Protein 4HL4 (pdb70)

GO terms:
  GO:0005096 GTPase activator activity (F, IDA)
  GO:0005783 endoplasmic reticulum (C, IDA)
  GO:0044829 host-mediated activation of viral genome replication (P, IMP)
  GO:0046726 positive regulation by virus of viral protein levels in host cell (P, IMP)
  GO:0005515 protein binding (F, IPI)
  GO:0033116 endoplasmic reticulum-Golgi intermediate compartment membrane (C, TAS)
  GO:0031965 nuclear membrane (C, IDA)
  GO:0000139 Golgi membrane (C, IDA)
  GO:0005789 endoplasmic reticulum membrane (C, IDA)
  GO:0043547 positive regulation of GTPase activity (P, IMP)
  GO:0019068 virion assembly (P, IMP)
  GO:1902953 positive regulation of ER to Golgi vesicle-mediated transport (P, IMP)
  GO:0006888 endoplasmic reticulum to Golgi vesicle-mediated transport (P, IMP)
  GO:0090110 COPII-coated vesicle cargo loading (P, IMP)
  GO:0007030 Golgi organization (P, IMP)
  GO:0031267 small GTPase binding (F, IPI)

Organism: Homo sapiens (NCBI:txid9606)

B-factor: mean 64.21, std 19.42, range [19.63, 120.67]

Solvent-accessible surface area: 13998 Å² total; per-residue (Å²): 215,80,72,61,109,66,153,20,42,62,54,0,62,130,3,31,131,40,149,115,36,55,65,57,4,0,77,130,21,0,76,45,140,28,0,0,34,44,29,76,3,5,106,99,0,0,15,81,9,9,129,25,110,99,111,68,112,28,85,89,40,52,194,107,21,70,163,81,22,207,53,58,127,68,0,68,104,9,2,64,211,5,112,96,23,4,61,140,73,22,86,122,149,98,39,85,37,34,27,85,67,0,3,53,2,0,1,16,0,20,109,89,16,108,110,15,89,30,29,120,8,0,18,5,0,0,0,0,0,4,36,1,8,32,72,59,54,0,2,31,0,0,31,62,0,0,48,107,40,1,31,53,28,1,39,89,119,56,79,32,74,124,59,14,2,93,78,0,32,57,0,0,53,106,69,28,81,117,0,24,86,39,4,116,81,5,71,4,38,17,101,8,0,38,66,11,4,26,10,4,0,10,125,9,12,112,67,44,112,58,3,0,8,0,0,0,3,1,2,7,21,83,62,35,8,10,5,1,2,0,0,6,2,0,23,96,7,57,111,82,5,42,116,34,119,53,60,101,71,22,6,75,121,40,3,47,117,47,40,96,100,22,47,50,43,63,0,5,68,111,0,22,86,9,36,113,118,64,82,75

Foldseek 3Di:
DVVVVVVLQVQLVCQCPDVVNVLVSLLVQLLDDCHQPALVSCLSNLCVLLVHDPDDLPPDDDPCLLVPQPCNVVLLVLLVVPPLLDDPVDDPVVSVVLSVLLSVLVSSLCVVPVQFADDRLLSLQLSLLCVRNNRSVSNVSVSSCCVPLVVLVRHPVRDCLPPLQVPQLVLLCVPPVPLSVLLVQQVQRRVLCVSCRSNVNPVQANDSSLSVSSVSLCSSDDSSLSSLLLNLQSVVCSVVQVPWPRHNVTNSVVSSDHDYDDPSSVSSVRSVVSCVVDPD

CATH classification: 1.10.8.1310 (+1 more: 1.10.472.80)

Nearest PDB structures (foldseek):
  4hl4-assembly1_A  TM=1.004E+00  e=1.128E-37  Homo sapiens
  5tub-assembly2_B  TM=8.261E-01  e=4.315E-06  Squalomorphii
  5tuc-assembl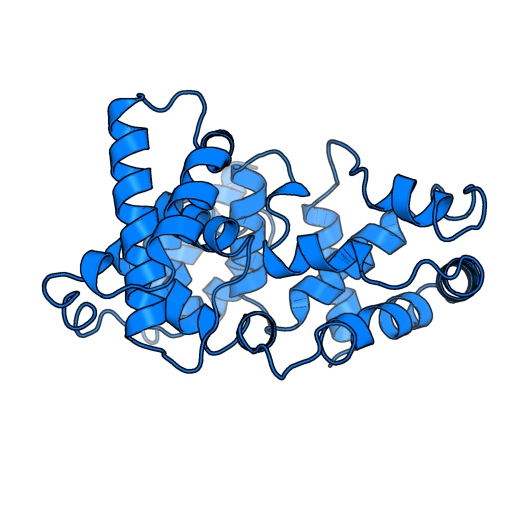y1_A  TM=7.912E-01  e=1.998E-05  Sus scrofa
  5tuc-assembly2_B  TM=7.462E-01  e=1.149E-05  Sus scrofa
  3hzj-assembly1_A  TM=6.848E-01  e=2.809E-05  Homo sapiens

Secondary structure (P-SEA, 3-state):
caaaaaaaaaaaaaaaaccccaaaaaaaaaacccccccaaaaaaccccccccccccccccccccccccccaaaaaaaaaaaccccccccccaaaaaaaaaaaaaaaaaaaaaccccccccaaaaaaaaaaaccccaaaaaaaaaaaacccccccccccccccccccaaaaaaaaccaaaaaaaaaaccccccaaaaaaaccccccccaaaaaaaaaaaaacccaaaaaaaaaaaaaaaaaaaaccccaaaaaaaaaccccccaaaaaaaaaaaaaaaccc

Radius of gyration: 19.5 Å; Cα contacts (8 Å, |Δi|>4): 305; chains: 1; bounding box: 38×50×50 Å

Structure (mmCIF, N/CA/C/O backbone):
data_4HL4
#
_entry.id   4HL4
#
_cell.length_a   73.550
_cell.length_b   73.550
_cell.length_c   113.000
_cell.angle_alpha   90.00
_cell.angle_beta   90.00
_cell.angle_gamma   120.00
#
_symmetry.space_group_name_H-M   'P 31 2 1'
#
loop_
_entity.id
_entity.type
_entity.pdbx_description
1 polymer 'TBC1 domain family member 20'
2 non-polymer 'BERYLLIUM TRIFLUORIDE ION'
3 non-polymer 'ACETATE ION'
4 water water
#
loop_
_atom_site.group_PDB
_atom_site.id
_atom_site.type_symbol
_atom_site.label_atom_id
_atom_site.label_alt_id
_atom_site.label_comp_id
_atom_site.label_asym_id
_atom_site.label_entity_id
_atom_site.label_seq_id
_atom_site.pdbx_PDB_ins_code
_atom_site.Cartn_x
_atom_site.Cartn_y
_atom_site.Cartn_z
_atom_site.occupancy
_atom_site.B_iso_or_equiv
_atom_site.auth_seq_id
_atom_site.auth_comp_id
_atom_site.auth_asym_id
_atom_site.auth_atom_id
_atom_site.pdbx_PDB_model_num
ATOM 1 N N . PHE A 1 12 ? -18.737 22.309 26.080 1.00 100.97 25 PHE A N 1
ATOM 2 C CA . PHE A 1 12 ? -18.531 23.355 27.150 1.00 103.17 25 PHE A CA 1
ATOM 3 C C . PHE A 1 12 ? -19.334 22.984 28.410 1.00 100.62 25 PHE A C 1
ATOM 4 O O . PHE A 1 12 ? -20.362 22.315 28.311 1.00 98.63 25 PHE A O 1
ATOM 12 N N . ASN A 1 13 ? -18.851 23.410 29.579 1.00 101.15 26 ASN A N 1
ATOM 13 C CA . ASN A 1 13 ? -19.495 23.134 30.881 1.00 98.28 26 ASN A CA 1
ATOM 14 C C . ASN A 1 13 ? -20.622 24.112 31.277 1.00 97.04 26 ASN A C 1
ATOM 15 O O . ASN A 1 13 ? -21.575 23.720 31.972 1.00 95.06 26 ASN A O 1
ATOM 17 N N . ALA A 1 14 ? -20.487 25.382 30.867 1.00 97.28 27 ALA A N 1
ATOM 18 C CA . ALA A 1 14 ? -21.551 26.398 31.016 1.00 95.50 27 ALA A CA 1
ATOM 19 C C . ALA A 1 14 ? -22.812 26.028 30.201 1.00 91.17 27 ALA A C 1
ATOM 20 O O . ALA A 1 14 ? -23.943 26.141 30.714 1.00 89.08 27 ALA A O 1
ATOM 22 N N . LYS A 1 15 ? -22.594 25.602 28.949 1.00 8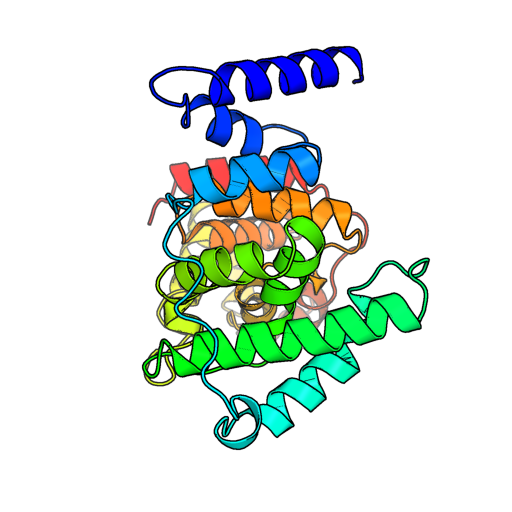7.81 28 LYS A N 1
ATOM 23 C CA . LYS A 1 15 ? -23.655 25.128 28.077 1.00 84.12 28 LYS A CA 1
ATOM 24 C C . LYS A 1 15 ? -24.372 23.875 28.620 1.00 80.64 28 LYS A C 1
ATOM 25 O O . LYS A 1 15 ? -25.584 23.735 28.475 1.00 77.91 28 LYS A O 1
ATOM 27 N N . ARG A 1 16 ? -23.611 22.978 29.236 1.00 78.98 29 ARG A N 1
ATOM 28 C CA . ARG A 1 16 ? -24.162 21.741 29.772 1.00 76.29 29 ARG A CA 1
ATOM 29 C C . ARG A 1 16 ? -25.113 22.062 30.938 1.00 74.73 29 ARG A C 1
ATOM 30 O O . ARG A 1 16 ? -26.218 21.525 30.989 1.00 72.85 29 ARG A O 1
ATOM 38 N N . LYS A 1 17 ? -24.711 22.993 31.802 1.00 74.88 30 LYS A N 1
ATOM 39 C CA . LYS A 1 17 ? -25.535 23.412 32.940 1.00 74.12 30 LYS A CA 1
ATOM 40 C C . LYS A 1 17 ? -26.863 23.985 32.479 1.00 72.55 30 LYS A C 1
ATOM 41 O O . LYS A 1 17 ? -27.901 23.716 33.087 1.00 70.95 30 LYS A O 1
ATOM 43 N N . LYS A 1 18 ? -26.815 24.776 31.413 1.00 71.87 31 LYS A N 1
ATOM 44 C CA . LYS A 1 18 ? -27.995 25.388 30.812 1.00 71.86 31 LYS A CA 1
ATOM 45 C C . LYS A 1 18 ? -28.907 24.345 30.156 1.00 68.59 31 LYS A C 1
ATOM 46 O O . LYS A 1 18 ? -30.137 24.472 30.192 1.00 68.27 31 LYS A O 1
ATOM 52 N N . LYS A 1 19 ? -28.304 23.331 29.534 1.00 65.85 32 LYS A N 1
ATOM 53 C CA . LYS A 1 19 ? -29.065 22.287 28.864 1.00 63.40 32 LYS A CA 1
ATOM 54 C C . LYS A 1 19 ? -29.728 21.417 29.948 1.00 61.24 32 LYS A C 1
ATOM 55 O O . LYS A 1 19 ? -30.889 21.004 29.818 1.00 59.84 32 LYS A O 1
ATOM 61 N N . VAL A 1 20 ? -28.984 21.142 31.017 1.00 60.97 33 VAL A N 1
ATOM 62 C CA . VAL A 1 20 ? -29.521 20.308 32.114 1.00 58.44 33 VAL A CA 1
ATOM 63 C C . VAL A 1 20 ? -30.726 20.997 32.776 1.00 58.51 33 VAL A C 1
ATOM 64 O O . VAL A 1 20 ? -31.710 20.349 33.049 1.00 57.70 33 VAL A O 1
ATOM 68 N N . ALA A 1 21 ? -30.659 22.301 32.969 1.00 59.17 34 ALA A N 1
ATOM 69 C CA . ALA A 1 21 ? -31.764 23.070 33.556 1.00 61.28 34 ALA A CA 1
ATOM 70 C C . ALA A 1 21 ? -32.969 23.236 32.597 1.00 60.16 34 ALA A C 1
ATOM 71 O O . ALA A 1 21 ? -34.125 23.299 33.029 1.00 60.51 34 ALA A O 1
ATOM 73 N N . GLU A 1 22 ? -32.687 23.354 31.318 1.00 57.29 35 GLU A N 1
ATOM 74 C CA . GLU A 1 22 ? -33.733 23.321 30.336 1.00 57.37 35 GLU A CA 1
ATOM 75 C C . GLU A 1 22 ? -34.453 21.958 30.278 1.00 53.91 35 GLU A C 1
ATOM 76 O O . GLU A 1 22 ? -35.663 21.938 30.134 1.00 53.54 35 GLU A O 1
ATOM 82 N N . ILE A 1 23 ? -33.721 20.839 30.379 1.00 50.33 36 ILE A N 1
ATOM 83 C CA . ILE A 1 23 ? -34.360 19.524 30.470 1.00 49.52 36 ILE A CA 1
ATOM 84 C C . ILE A 1 23 ? -35.264 19.438 31.729 1.00 50.24 36 ILE A C 1
ATOM 85 O O . ILE A 1 23 ? -36.412 19.018 31.635 1.00 48.36 36 ILE A O 1
ATOM 90 N N . HIS A 1 24 ? -34.763 19.894 32.879 1.00 52.00 37 HIS A N 1
ATOM 91 C CA . HIS A 1 24 ? -35.539 19.914 34.110 1.00 54.52 37 HIS A CA 1
ATOM 92 C C . HIS A 1 24 ? -36.776 20.792 34.057 1.00 55.63 37 HIS A C 1
ATOM 93 O O . HIS A 1 24 ? -37.841 20.362 34.501 1.00 53.45 37 HIS A O 1
ATOM 100 N N . GLN A 1 25 ? -36.635 22.002 33.491 1.00 56.31 38 GLN A N 1
ATOM 101 C CA . GLN A 1 25 ? -37.797 22.827 33.198 1.00 58.60 38 GLN A CA 1
ATOM 102 C C . GLN A 1 25 ? -38.848 22.111 32.318 1.00 57.07 38 GLN A C 1
ATOM 103 O O . GLN A 1 25 ? -40.042 22.136 32.650 1.00 57.94 38 GLN A O 1
ATOM 109 N N . ALA A 1 26 ? -38.413 21.454 31.240 1.00 54.82 39 ALA A N 1
ATOM 110 C CA . ALA A 1 26 ? -39.347 20.711 30.372 1.00 54.63 39 ALA A CA 1
ATOM 111 C C . ALA A 1 26 ? -40.038 19.557 31.082 1.00 54.18 39 ALA A C 1
ATOM 112 O O . ALA A 1 26 ? -41.216 19.311 30.845 1.00 54.59 39 ALA A O 1
ATOM 114 N N . LEU A 1 27 ? -39.315 18.838 31.945 1.00 54.00 40 LEU A N 1
ATOM 115 C CA . LEU A 1 27 ? -39.928 17.707 32.717 1.00 53.34 40 LEU A CA 1
ATOM 116 C C . LEU A 1 27 ? -40.904 18.201 33.761 1.00 55.77 40 LEU A C 1
ATOM 117 O O . LEU A 1 27 ? -41.931 17.581 34.031 1.00 56.14 40 LEU A O 1
ATOM 122 N N . ASN A 1 28 ? -40.580 19.315 34.382 1.00 58.84 41 ASN A N 1
ATOM 123 C CA . ASN A 1 28 ? -41.472 19.884 35.388 1.00 64.19 41 ASN A CA 1
ATOM 124 C C . ASN A 1 28 ? -42.612 20.817 34.894 1.00 67.01 41 ASN A C 1
ATOM 125 O O . ASN A 1 28 ? -43.300 21.412 35.718 1.00 67.97 41 ASN A O 1
ATOM 130 N N . SER A 1 29 ? -42.777 20.964 33.579 1.00 68.28 42 SER A N 1
ATOM 131 C CA . SER A 1 29 ? -43.821 21.816 33.005 1.00 72.78 42 SER A CA 1
ATOM 132 C C . SER A 1 29 ? -45.110 21.046 32.942 1.00 73.69 42 SER A C 1
ATOM 133 O O . SER A 1 29 ? -45.088 19.828 32.956 1.00 72.27 42 SER A O 1
ATOM 136 N N . ASP A 1 30 ? -46.213 21.791 32.821 1.00 78.33 43 ASP A N 1
ATOM 137 C CA . ASP A 1 30 ? -47.509 21.294 32.301 1.00 79.81 43 ASP A CA 1
ATOM 138 C C . ASP A 1 30 ? -48.031 22.151 31.115 1.00 80.63 43 ASP A C 1
ATOM 139 O O . ASP A 1 30 ? -48.187 23.394 31.219 1.00 83.41 43 ASP A O 1
ATOM 144 N N . PRO A 1 31 ? -48.260 21.494 29.969 1.00 78.16 44 PRO A N 1
ATOM 145 C CA . PRO A 1 31 ? -48.055 20.053 29.759 1.00 75.38 44 PRO A CA 1
ATOM 146 C C . PRO A 1 31 ? -46.519 19.710 29.814 1.00 71.73 44 PRO A C 1
ATOM 147 O O . PRO A 1 31 ? -45.723 20.655 29.745 1.00 72.70 44 PRO A O 1
ATOM 151 N N . THR A 1 32 ? -46.101 18.442 29.974 1.00 68.39 45 THR A N 1
ATOM 152 C CA . THR A 1 32 ? -44.625 18.117 29.818 1.00 64.19 45 THR A CA 1
ATOM 153 C C . THR A 1 32 ? -44.161 18.711 28.498 1.00 62.62 45 THR A C 1
ATOM 154 O O . THR A 1 32 ? -44.804 18.490 27.489 1.00 63.81 45 THR A O 1
ATOM 158 N N . ASP A 1 33 ? -43.120 19.533 28.496 1.00 60.13 46 ASP A N 1
ATOM 159 C CA . ASP A 1 33 ? -42.670 20.123 27.236 1.00 59.50 46 ASP A CA 1
ATOM 160 C C . ASP A 1 33 ? -41.813 19.092 26.465 1.00 56.84 46 ASP A C 1
ATOM 161 O O . ASP A 1 33 ? -40.584 19.224 26.362 1.00 55.53 46 ASP A O 1
ATOM 166 N N . VAL A 1 34 ? -42.460 18.032 25.971 1.00 55.33 47 VAL A N 1
ATOM 167 C CA A VAL A 1 34 ? -41.809 17.009 25.138 0.50 52.89 47 VAL A CA 1
ATOM 168 C CA B VAL A 1 34 ? -41.727 17.023 25.196 0.50 52.74 47 VAL A CA 1
ATOM 169 C C . VAL A 1 34 ? -41.038 17.588 23.924 1.00 53.37 47 VAL A C 1
ATOM 170 O O . VAL A 1 34 ? -39.979 17.044 23.501 1.00 50.68 47 VAL A O 1
ATOM 177 N N . ALA A 1 35 ? -41.545 18.698 23.361 1.00 53.44 48 ALA A N 1
ATOM 178 C CA . ALA A 1 35 ? -40.888 19.282 22.180 1.00 53.05 48 ALA A CA 1
ATOM 179 C C . ALA A 1 35 ? -39.493 19.786 22.537 1.00 52.53 48 ALA A C 1
ATOM 180 O O . ALA A 1 35 ? -38.549 19.568 21.776 1.00 51.55 48 ALA A O 1
ATOM 182 N N . ALA A 1 36 ? -39.363 20.475 23.688 1.00 52.03 49 ALA A N 1
ATOM 183 C CA . ALA A 1 36 ? -38.062 20.907 24.145 1.00 51.67 49 ALA A CA 1
ATOM 184 C C . ALA A 1 36 ? -37.139 19.661 24.380 1.00 50.61 49 ALA A C 1
ATOM 185 O O . ALA A 1 36 ? -35.963 19.736 24.070 1.00 51.76 49 ALA A O 1
ATOM 187 N N . LEU A 1 37 ? -37.682 18.544 24.853 1.00 48.22 50 LEU A N 1
ATOM 188 C CA . LEU A 1 37 ? -36.908 17.311 25.072 1.00 49.07 50 LEU A CA 1
ATOM 189 C C . LEU A 1 37 ? -36.418 16.656 23.771 1.00 49.72 50 LEU A C 1
ATOM 190 O O . LEU A 1 37 ? -35.250 16.210 23.737 1.00 48.94 50 LEU A O 1
ATOM 195 N N . ARG A 1 38 ? -37.251 16.591 22.711 1.00 50.15 51 ARG A N 1
ATOM 196 C CA . ARG A 1 38 ? -36.687 16.184 21.419 1.00 52.14 51 ARG A CA 1
ATOM 197 C C . ARG A 1 38 ? -35.579 17.096 20.983 1.00 53.31 51 ARG A C 1
ATOM 198 O O . ARG A 1 38 ? -34.522 16.611 20.620 1.00 54.08 51 ARG A O 1
ATOM 206 N N . ARG A 1 39 ? -35.797 18.408 21.044 1.00 54.66 52 ARG A N 1
ATOM 207 C CA . ARG A 1 39 ? -34.738 19.311 20.613 1.00 56.30 52 ARG A CA 1
ATOM 208 C C . ARG A 1 39 ? -33.476 18.941 21.330 1.00 55.01 52 ARG A C 1
ATOM 209 O O . ARG A 1 39 ? -32.461 18.834 20.713 1.00 55.64 52 ARG A O 1
ATOM 217 N N . MET A 1 40 ? -33.561 18.761 22.646 1.00 54.54 53 MET A N 1
ATOM 218 C CA . MET A 1 40 ? -32.401 18.524 23.480 1.00 53.69 53 MET A CA 1
ATOM 219 C C . MET A 1 40 ? -31.755 17.186 23.095 1.00 50.32 53 MET A C 1
ATOM 220 O O . MET A 1 40 ? -30.531 17.070 23.101 1.00 50.75 53 MET A O 1
ATOM 225 N N . ALA A 1 41 ? -32.572 16.180 22.811 1.00 46.92 54 ALA A N 1
ATOM 226 C CA . ALA A 1 41 ? -32.075 14.856 22.441 1.00 45.69 54 ALA A CA 1
ATOM 227 C C . ALA A 1 41 ? -31.378 14.964 21.090 1.00 47.32 54 ALA A C 1
ATOM 228 O O . ALA A 1 41 ? -30.378 14.299 20.849 1.00 47.19 54 ALA A O 1
ATOM 230 N N . ILE A 1 42 ? -31.910 15.798 20.196 1.00 49.08 55 ILE A N 1
ATOM 231 C CA . ILE A 1 42 ? -31.306 15.952 18.868 1.00 51.32 55 ILE A CA 1
ATOM 232 C C . ILE A 1 42 ? -30.002 16.757 18.926 1.00 53.69 55 ILE A C 1
ATOM 233 O O . ILE A 1 42 ? -29.013 16.393 18.264 1.00 54.98 55 ILE A O 1
ATOM 238 N N . SER A 1 43 ? -29.974 17.811 19.724 1.00 55.52 56 SER A N 1
ATOM 239 C CA . SER A 1 43 ? -28.811 18.729 19.787 1.00 58.67 56 SER A CA 1
ATOM 240 C C . SER A 1 43 ? -27.564 18.158 20.458 1.00 59.65 56 SER A C 1
ATOM 241 O O . SER A 1 43 ? -27.615 17.087 21.076 1.00 58.68 56 SER A O 1
ATOM 244 N N . GLU A 1 44 ? -26.452 18.888 20.379 1.00 61.91 57 GLU A N 1
ATOM 245 C CA . GLU A 1 44 ? -25.116 18.318 20.676 1.00 63.75 57 GLU A CA 1
ATOM 246 C C . GLU A 1 44 ? -25.032 17.698 22.083 1.00 62.22 57 GLU A C 1
ATOM 247 O O . GLU A 1 44 ? -25.482 18.282 23.062 1.00 62.90 57 GLU A O 1
ATOM 253 N N . GLY A 1 45 ? -24.479 16.496 22.164 1.00 60.47 58 GLY A N 1
ATOM 254 C CA . GLY A 1 45 ? -24.442 15.769 23.407 1.00 57.69 58 GLY A CA 1
ATOM 255 C C . GLY A 1 45 ? -25.721 15.027 23.771 1.00 54.63 58 GLY A C 1
ATOM 256 O O . GLY A 1 45 ? -25.714 14.241 24.726 1.00 52.59 58 GLY A O 1
ATOM 257 N N . GLY A 1 46 ? -26.799 15.259 23.022 1.00 52.34 59 GLY A N 1
ATOM 258 C CA . GLY A 1 46 ? -28.062 14.653 23.331 1.00 50.44 59 GLY A CA 1
ATOM 259 C C . GLY A 1 46 ? -28.438 14.878 24.796 1.00 50.72 59 GLY A C 1
ATOM 260 O O . GLY A 1 46 ? -28.176 15.950 25.337 1.00 51.16 59 GLY A O 1
ATOM 261 N N . LEU A 1 47 ? -29.087 13.883 25.412 1.00 49.18 60 LEU A N 1
ATOM 262 C CA . LEU A 1 47 ? -29.655 13.986 26.788 1.00 51.03 60 LEU A CA 1
ATOM 263 C C . LEU A 1 47 ? -28.405 13.667 27.509 1.00 53.10 60 LEU A C 1
ATOM 264 O O . LEU A 1 47 ? -27.487 13.204 26.897 1.00 58.41 60 LEU A O 1
ATOM 269 N N . LEU A 1 48 ? -28.145 13.977 28.719 1.00 55.45 61 LEU A N 1
ATOM 270 C CA . LEU A 1 48 ? -26.591 13.979 28.806 1.00 56.06 61 LEU A CA 1
ATOM 271 C C . LEU A 1 48 ? -26.118 12.753 29.561 1.00 54.51 61 LEU A C 1
ATOM 272 O O . LEU A 1 48 ? -24.963 12.288 29.433 1.00 56.16 61 LEU A O 1
ATOM 277 N N . THR A 1 49 ? -27.072 12.220 30.304 1.00 50.72 62 THR A N 1
ATOM 278 C CA . THR A 1 49 ? -26.844 11.227 31.323 1.00 49.79 62 THR A CA 1
ATOM 279 C C . THR A 1 49 ? -27.990 10.224 31.326 1.00 47.74 62 THR A C 1
ATOM 280 O O . THR A 1 49 ? -29.118 10.488 30.862 1.00 47.13 62 THR A O 1
ATOM 284 N N . ASP A 1 50 ? -27.639 9.026 31.757 1.00 46.67 63 ASP A N 1
ATOM 285 C CA . ASP A 1 50 ? -28.567 7.960 31.930 1.00 44.06 63 ASP A CA 1
ATOM 286 C C . ASP A 1 50 ? -29.689 8.268 32.928 1.00 42.39 63 ASP A C 1
ATOM 287 O O . ASP A 1 50 ? -30.802 7.771 32.738 1.00 42.00 63 ASP A O 1
ATOM 292 N N . GLU A 1 51 ? -29.376 9.023 33.976 1.00 43.22 64 GLU A N 1
ATOM 293 C CA . GLU A 1 51 ? -30.374 9.458 34.932 1.00 45.37 64 GLU A CA 1
ATOM 294 C C . GLU A 1 51 ? -31.406 10.349 34.231 1.00 44.53 64 GLU A C 1
ATOM 295 O O . GLU A 1 51 ? -32.592 10.160 34.425 1.00 42.91 64 GLU A O 1
ATOM 301 N N . ILE A 1 52 ? -30.942 11.313 33.411 1.00 43.61 65 ILE A N 1
ATOM 302 C C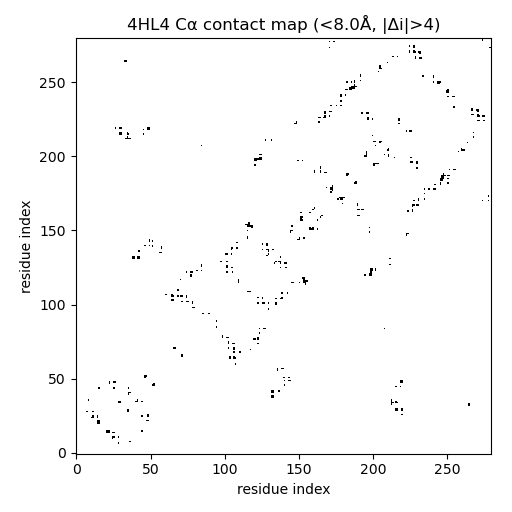A . ILE A 1 52 ? -31.829 12.100 32.560 1.00 43.22 65 ILE A CA 1
ATOM 303 C C . ILE A 1 52 ? -32.606 11.181 31.565 1.00 43.39 65 ILE A C 1
ATOM 304 O O . ILE A 1 52 ? -33.836 11.275 31.447 1.00 43.45 65 ILE A O 1
ATOM 309 N N . ARG A 1 53 ? -31.924 10.270 30.887 1.00 41.75 66 ARG A N 1
ATOM 310 C CA . ARG A 1 53 ? -32.623 9.322 29.958 1.00 41.24 66 ARG A CA 1
ATOM 311 C C . ARG A 1 53 ? -33.698 8.430 30.610 1.00 40.76 66 ARG A C 1
ATOM 312 O O . ARG A 1 53 ? -34.695 8.081 29.951 1.00 39.68 66 ARG A O 1
ATOM 320 N N . ARG A 1 54 ? -33.502 8.018 31.859 1.00 40.28 67 ARG A N 1
ATOM 321 C CA . ARG A 1 54 ? -34.547 7.241 32.532 1.00 41.62 67 ARG A CA 1
ATOM 322 C C . ARG A 1 54 ? -35.843 8.069 32.622 1.00 41.71 67 ARG A C 1
ATOM 323 O O . ARG A 1 54 ? -36.943 7.519 32.623 1.00 43.34 67 ARG A O 1
ATOM 331 N N . LYS A 1 55 ? -35.713 9.367 32.679 1.00 41.89 68 LYS A N 1
ATOM 332 C CA . LYS A 1 55 ? -36.926 10.226 32.716 1.00 42.66 68 LYS A CA 1
ATOM 333 C C . LYS A 1 55 ? -37.411 10.578 31.339 1.00 41.76 68 LYS A C 1
ATOM 334 O O . LYS A 1 55 ? -38.633 10.631 31.116 1.00 42.34 68 LYS A O 1
ATOM 340 N N . VAL A 1 56 ? -36.469 10.830 30.423 1.00 40.28 69 VAL A N 1
ATOM 341 C CA . VAL A 1 56 ? -36.813 11.361 29.085 1.00 40.64 69 VAL A CA 1
ATOM 342 C C . VAL A 1 56 ? -37.150 10.324 28.038 1.00 40.56 69 VAL A C 1
ATOM 343 O O . VAL A 1 56 ? -38.008 10.548 27.226 1.00 40.45 69 VAL A O 1
ATOM 347 N N . TRP A 1 57 ? -36.424 9.217 27.980 1.00 39.26 70 TRP A N 1
ATOM 348 C CA . TRP A 1 57 ? -36.710 8.273 26.908 1.00 38.49 70 TRP A CA 1
ATOM 349 C C . TRP A 1 57 ? -38.174 7.827 26.892 1.00 37.85 70 TRP A C 1
ATOM 350 O O . TRP A 1 57 ? -38.699 7.536 25.818 1.00 37.40 70 TRP A O 1
ATOM 361 N N . PRO A 1 58 ? -38.772 7.571 28.058 1.00 38.84 71 PRO A N 1
ATOM 362 C CA . PRO A 1 58 ? -40.206 7.160 27.960 1.00 39.75 71 PRO A CA 1
ATOM 363 C C . PRO A 1 58 ? -41.099 8.255 27.362 1.00 41.31 71 PRO A C 1
ATOM 364 O O . PRO A 1 58 ? -42.077 7.914 26.691 1.00 41.93 71 PRO A O 1
ATOM 368 N N . LYS A 1 59 ? -40.746 9.535 27.533 1.00 41.83 72 LYS A N 1
ATOM 369 C CA . LYS A 1 59 ? -41.492 10.612 26.877 1.00 44.87 72 LYS A CA 1
ATOM 370 C C . LYS A 1 59 ? -41.314 10.582 25.380 1.00 45.68 72 LYS A C 1
ATOM 371 O O . LYS A 1 59 ? -42.291 10.778 24.686 1.00 45.65 72 LYS A O 1
ATOM 377 N N . LEU A 1 60 ? -40.067 10.364 24.891 1.00 43.72 73 LEU A N 1
ATOM 378 C CA . LEU A 1 60 ? -39.808 10.311 23.483 1.00 43.55 73 LEU A CA 1
ATOM 379 C C . LEU A 1 60 ? -40.549 9.187 22.821 1.00 44.05 73 LEU A C 1
ATOM 380 O O . LEU A 1 60 ? -40.966 9.356 21.678 1.00 42.03 73 LEU A O 1
ATOM 385 N N . LEU A 1 61 ? -40.683 8.023 23.494 1.00 43.06 74 LEU A N 1
ATOM 386 C CA . LEU A 1 61 ? -41.474 6.928 22.878 1.00 44.24 74 LEU A CA 1
ATOM 387 C C . LEU A 1 61 ? -42.984 6.987 23.206 1.00 47.23 74 LEU A C 1
ATOM 388 O O . LEU A 1 61 ? -43.746 6.071 22.832 1.00 46.28 74 LEU A O 1
ATOM 393 N N . ASN A 1 62 ? -43.414 8.030 23.939 1.00 49.47 75 ASN A N 1
ATOM 394 C CA . ASN A 1 62 ? -44.824 8.142 24.375 1.00 52.62 75 ASN A CA 1
ATOM 395 C C . ASN A 1 62 ? -45.236 6.870 25.157 1.00 53.93 75 ASN A C 1
ATOM 396 O O . ASN A 1 62 ? -46.234 6.247 24.875 1.00 53.43 75 ASN A O 1
ATOM 401 N N . VAL A 1 63 ? -44.393 6.409 26.056 1.00 54.97 76 VAL A N 1
ATOM 402 C CA . VAL A 1 63 ? -44.859 5.331 26.916 1.00 59.02 76 VAL A CA 1
ATOM 403 C C . VAL A 1 63 ? -44.997 5.803 28.372 1.00 63.59 76 VAL A C 1
ATOM 404 O O . VAL A 1 63 ? -44.116 6.527 28.895 1.00 64.62 76 VAL A O 1
ATOM 408 N N . ASN A 1 64 ? -46.099 5.442 29.007 1.00 68.76 77 ASN A N 1
ATOM 409 C CA . ASN A 1 64 ? -46.290 5.846 30.394 1.00 75.45 77 ASN A CA 1
ATOM 410 C C . ASN A 1 64 ? -45.847 4.805 31.465 1.00 78.29 77 ASN A C 1
ATOM 411 O O . ASN A 1 64 ? -45.884 3.601 31.199 1.00 78.68 77 ASN A O 1
ATOM 416 N N . ALA A 1 65 ? -45.434 5.291 32.657 1.00 83.22 78 ALA A N 1
ATOM 417 C CA . ALA A 1 65 ? -45.579 4.551 33.954 1.00 87.00 78 ALA A CA 1
ATOM 418 C C . ALA A 1 65 ? -46.985 3.919 34.030 1.00 90.57 78 ALA A C 1
ATOM 419 O O . ALA A 1 65 ? -48.012 4.606 34.207 1.00 93.30 78 ALA A O 1
ATOM 421 N N . ASN A 1 66 ? -47.018 2.607 33.859 0.50 92.18 79 ASN A N 1
ATOM 422 C CA . ASN A 1 66 ? -48.220 1.935 33.455 0.50 95.27 79 ASN A CA 1
ATOM 423 C C . ASN A 1 66 ? -48.237 0.715 34.313 0.50 96.45 79 ASN A C 1
ATOM 424 O O . ASN A 1 66 ? -47.391 0.593 35.199 0.50 95.63 79 ASN A O 1
ATOM 429 N N . ASP A 1 67 ? -49.210 -0.163 34.070 1.00 99.25 80 ASP A N 1
ATOM 430 C CA . ASP A 1 67 ? -49.265 -1.481 34.677 1.00 101.02 80 ASP A CA 1
ATOM 431 C C . ASP A 1 67 ? -47.905 -2.137 34.417 1.00 100.31 80 ASP A C 1
ATOM 432 O O . ASP A 1 67 ? -47.613 -2.490 33.273 1.00 99.49 80 ASP A O 1
ATOM 434 N N . PRO A 1 68 ? -47.044 -2.247 35.460 1.00 100.77 81 PRO A N 1
ATOM 435 C CA . PRO A 1 68 ? -45.712 -2.828 35.194 1.00 100.17 81 PRO A CA 1
ATOM 436 C C . PRO A 1 68 ? -45.926 -4.192 34.533 1.00 100.64 81 PRO A C 1
ATOM 437 O O . PRO A 1 68 ? -46.692 -5.001 35.084 1.00 101.43 81 PRO A O 1
ATOM 441 N N . PRO A 1 69 ? -45.273 -4.436 33.364 1.00 99.87 82 PRO A N 1
ATOM 442 C CA . PRO A 1 69 ? -45.813 -5.395 32.392 1.00 100.72 82 PRO A CA 1
ATOM 443 C C . PRO A 1 69 ? -46.421 -6.591 33.125 1.00 102.07 82 PRO A C 1
ATOM 444 O O . PRO A 1 69 ? -45.667 -7.292 33.853 1.00 101.80 82 PRO A O 1
ATOM 448 N N . PRO A 1 70 ? -47.763 -6.813 32.966 1.00 103.21 83 PRO A N 1
ATOM 449 C CA . PRO A 1 70 ? -48.361 -7.983 33.635 1.00 104.28 83 PRO A CA 1
ATOM 450 C C . PRO A 1 70 ? -47.250 -9.023 33.810 1.00 102.90 83 PRO A C 1
ATOM 451 O O . PRO A 1 70 ? -46.752 -9.594 32.799 1.00 103.51 83 PRO A O 1
ATOM 455 N N . ILE A 1 71 ? -46.798 -9.200 35.057 1.00 100.81 84 ILE A N 1
ATOM 456 C CA . ILE A 1 71 ? -45.574 -9.968 35.334 1.00 97.62 84 ILE A CA 1
ATOM 457 C C . ILE A 1 71 ? -45.279 -11.017 34.248 1.00 95.68 84 ILE A C 1
ATOM 458 O O . ILE A 1 71 ? -46.206 -11.546 33.595 1.00 96.75 84 ILE A O 1
ATOM 460 N N . SER A 1 72 ? -44.002 -11.326 34.048 1.00 91.53 85 SER A N 1
ATOM 461 C CA . SER A 1 72 ? -43.687 -12.603 33.422 1.00 89.48 85 SER A CA 1
ATOM 462 C C . SER A 1 72 ? -44.557 -13.652 34.129 1.00 89.20 85 SER A C 1
ATOM 463 O O . SER A 1 72 ? -44.658 -13.641 35.372 1.00 89.94 85 SER A O 1
ATOM 465 N N . GLY A 1 73 ? -45.214 -14.525 33.366 1.00 87.24 86 GLY A N 1
ATOM 466 C CA . GLY A 1 73 ? -45.796 -15.736 33.967 1.00 85.04 86 GLY A CA 1
ATOM 467 C C . GLY A 1 73 ? -44.689 -16.559 34.633 1.00 81.64 86 GLY A C 1
ATOM 468 O O . GLY A 1 73 ? -43.489 -16.252 34.531 1.00 80.10 86 GLY A O 1
ATOM 469 N N . LYS A 1 74 ? -45.083 -17.612 35.317 1.00 80.07 87 LYS A N 1
ATOM 470 C CA . LYS A 1 74 ? -44.111 -18.543 35.845 1.00 76.91 87 LYS A CA 1
ATOM 471 C C . LYS A 1 74 ? -43.546 -19.381 34.669 1.00 74.84 87 LYS A C 1
ATOM 472 O O . LYS A 1 74 ? -44.159 -19.481 33.607 1.00 75.19 87 LYS A O 1
ATOM 478 N N . ASN A 1 75 ? -42.368 -19.955 34.829 1.00 71.62 88 ASN A N 1
ATOM 479 C CA . ASN A 1 75 ? -41.829 -20.794 33.773 1.00 70.78 88 ASN A CA 1
ATOM 480 C C . ASN A 1 75 ? -41.644 -20.093 32.421 1.00 67.18 88 ASN A C 1
ATOM 481 O O . ASN A 1 75 ? -41.912 -20.678 31.379 1.00 67.78 88 ASN A O 1
ATOM 486 N N . LEU A 1 76 ? -41.179 -18.856 32.437 1.00 61.91 89 LEU A N 1
ATOM 487 C CA . LEU A 1 76 ? -40.996 -18.138 31.203 1.00 58.72 89 LEU A CA 1
ATOM 488 C C . LEU A 1 76 ? -39.960 -18.841 30.346 1.00 57.61 89 LEU A C 1
ATOM 489 O O . LEU A 1 76 ? -40.169 -19.072 29.157 1.00 57.01 89 LEU A O 1
ATOM 494 N N . ARG A 1 77 ? -38.818 -19.134 30.947 1.00 56.08 90 ARG A N 1
ATOM 495 C CA . ARG A 1 77 ? -37.729 -19.779 30.222 1.00 56.13 90 ARG A CA 1
ATOM 496 C C . ARG A 1 77 ? -38.099 -21.151 29.649 1.00 58.61 90 ARG A C 1
ATOM 497 O O . ARG A 1 77 ? -37.750 -21.459 28.514 1.00 58.86 90 ARG A O 1
ATOM 505 N N . GLN A 1 78 ? -38.811 -21.939 30.446 1.00 59.85 91 GLN A N 1
ATOM 506 C CA . GLN A 1 78 ? -39.207 -23.295 30.135 1.00 63.05 91 GLN A CA 1
ATOM 507 C C . GLN A 1 78 ? -40.153 -23.296 28.938 1.00 62.95 91 GLN A C 1
ATOM 508 O O . GLN A 1 78 ? -40.090 -24.156 28.126 1.00 62.76 91 GLN A O 1
ATOM 514 N N . MET A 1 79 ? -41.033 -22.305 28.833 1.00 62.16 92 MET A N 1
ATOM 515 C CA . MET A 1 79 ? -41.942 -22.230 27.683 1.00 62.36 92 MET A CA 1
ATOM 516 C C . MET A 1 79 ? -41.382 -21.384 26.508 1.00 60.21 92 MET A C 1
ATOM 517 O O . MET A 1 79 ? -42.078 -21.225 25.483 1.00 60.96 92 MET A O 1
ATOM 519 N N . SER A 1 80 ? -40.176 -20.804 26.633 1.00 56.26 93 SER A N 1
ATOM 520 C CA . SER A 1 80 ? -39.624 -20.031 25.493 1.00 55.39 93 SER A CA 1
ATOM 521 C C . SER A 1 80 ? -38.844 -20.923 24.491 1.00 56.48 93 SER A C 1
ATOM 522 O O . SER A 1 80 ? -37.783 -21.486 24.789 1.00 58.40 93 SER A O 1
ATOM 525 N N . LYS A 1 81 ? -39.376 -21.078 23.294 1.00 58.15 94 LYS A N 1
ATOM 526 C CA . LYS A 1 81 ? -38.659 -21.857 22.245 1.00 58.96 94 LYS A CA 1
ATOM 527 C C . LYS A 1 81 ? -37.287 -21.236 21.821 1.00 56.27 94 LYS A C 1
ATOM 528 O O . LYS A 1 81 ? -36.378 -21.957 21.369 1.00 56.33 94 LYS A O 1
ATOM 534 N N . ASP A 1 82 ? -37.129 -19.935 22.039 1.00 51.96 95 ASP A N 1
ATOM 535 C CA . ASP A 1 82 ? -35.879 -19.242 21.688 1.00 50.19 95 ASP A CA 1
ATOM 536 C C . ASP A 1 82 ? -34.860 -19.190 22.818 1.00 49.32 95 ASP A C 1
ATOM 537 O O . ASP A 1 82 ? -33.793 -18.592 22.651 1.00 48.49 95 ASP A O 1
ATOM 542 N N . TYR A 1 83 ? -35.186 -19.747 23.988 1.00 48.80 96 TYR A N 1
ATOM 543 C CA . TYR A 1 83 ? -34.218 -19.732 25.116 1.00 48.97 96 TYR A CA 1
ATOM 544 C C . TYR A 1 83 ? -32.731 -20.140 24.748 1.00 48.63 96 TYR A C 1
ATOM 545 O O . TYR A 1 83 ? -31.784 -19.410 25.066 1.00 47.32 96 TYR A O 1
ATOM 554 N N . GLN A 1 84 ? -32.546 -21.259 24.050 1.00 49.77 97 GLN A N 1
ATOM 555 C CA . GLN A 1 84 ? -31.168 -21.720 23.713 1.00 51.80 97 GLN A CA 1
ATOM 556 C C . GLN A 1 84 ? -30.489 -20.687 22.799 1.00 50.83 97 GLN A C 1
ATOM 557 O O . GLN A 1 84 ? -29.321 -20.320 23.024 1.00 50.65 97 GLN A O 1
ATOM 563 N N . GLN A 1 85 ? -31.231 -20.198 21.810 1.00 48.14 98 GLN A N 1
ATOM 564 C CA . GLN A 1 85 ? -30.662 -19.164 20.948 1.00 48.66 98 GLN A CA 1
ATOM 565 C C . GLN A 1 85 ? -30.274 -17.890 21.706 1.00 44.84 98 GLN A C 1
ATOM 566 O O . GLN A 1 85 ? -29.157 -17.389 21.569 1.00 45.05 98 GLN A O 1
ATOM 572 N N . VAL A 1 86 ? -31.205 -17.358 22.468 1.00 44.67 99 VAL A N 1
ATOM 573 C CA . VAL A 1 86 ? -30.959 -16.163 23.316 1.00 43.54 99 VAL A CA 1
ATOM 574 C C . VAL A 1 86 ? -29.817 -16.319 24.347 1.00 45.17 99 VAL A C 1
ATOM 575 O O . VAL A 1 86 ? -28.990 -15.409 24.487 1.00 45.15 99 VAL A O 1
ATOM 579 N N . LEU A 1 87 ? -29.704 -17.489 24.981 1.00 46.63 100 LEU A N 1
ATOM 580 C CA . LEU A 1 87 ? -28.634 -17.789 25.894 1.00 48.74 100 LEU A CA 1
ATOM 581 C C . LEU A 1 87 ? -27.267 -17.756 25.190 1.00 51.30 100 LEU A C 1
ATOM 582 O O . LEU A 1 87 ? -26.287 -17.195 25.703 1.00 51.67 100 LEU A O 1
ATOM 587 N N . LEU A 1 88 ? -27.205 -18.400 24.029 1.00 51.95 101 LEU A N 1
ATOM 588 C CA . LEU A 1 88 ? -26.037 -18.358 23.184 1.00 53.05 101 LEU A CA 1
ATOM 589 C C . LEU A 1 88 ? -25.681 -16.897 22.784 1.00 52.06 101 LEU A C 1
ATOM 590 O O . LEU A 1 88 ? -24.547 -16.487 23.000 1.00 50.79 101 LEU A O 1
ATOM 595 N N . ASP A 1 89 ? -26.622 -16.152 22.196 1.00 49.31 102 ASP A N 1
ATOM 596 C CA . ASP A 1 89 ? -26.339 -14.746 21.855 1.00 52.00 102 ASP A CA 1
ATOM 597 C C . ASP A 1 89 ? -25.833 -13.900 23.065 1.00 51.29 102 ASP A C 1
ATOM 598 O O . ASP A 1 89 ? -24.822 -13.233 22.961 1.00 52.54 102 ASP A O 1
ATOM 603 N N . VAL A 1 90 ? -26.532 -13.976 24.190 1.00 51.77 103 VAL A N 1
ATOM 604 C CA . VAL A 1 90 ? -26.200 -13.182 25.374 1.00 53.12 103 VAL A CA 1
ATOM 605 C C . VAL A 1 90 ? -24.791 -13.500 25.951 1.00 56.51 103 VAL A C 1
ATOM 606 O O . VAL A 1 90 ? -24.034 -12.592 26.285 1.00 56.15 103 VAL A O 1
ATOM 610 N N . ARG A 1 91 ? -24.437 -14.781 25.989 1.00 60.97 104 ARG A N 1
ATOM 611 C CA . ARG A 1 91 ? -23.137 -15.249 26.451 1.00 66.74 104 ARG A CA 1
ATOM 612 C C . ARG A 1 91 ? -22.003 -14.710 25.592 1.00 70.13 104 ARG A C 1
ATOM 613 O O . ARG A 1 91 ? -20.995 -14.293 26.114 1.00 72.80 104 ARG A O 1
ATOM 615 N N . ARG A 1 92 ? -22.166 -14.714 24.283 1.00 72.72 105 ARG A N 1
ATOM 616 C CA . ARG A 1 92 ? -21.272 -13.984 23.373 1.00 76.15 105 ARG A CA 1
ATOM 617 C C . ARG A 1 92 ? -21.524 -12.458 23.315 1.00 74.91 105 ARG A C 1
ATOM 618 O O . ARG A 1 92 ? -21.228 -11.838 22.283 1.00 76.21 105 ARG A O 1
ATOM 626 N N . SER A 1 93 ? -22.047 -11.824 24.359 1.00 73.93 106 SER A N 1
ATOM 627 C CA . SER A 1 93 ? -22.139 -10.360 24.318 1.00 73.14 106 SER A CA 1
ATOM 628 C C . SER A 1 93 ? -21.410 -9.571 25.421 1.00 73.69 106 SER A C 1
ATOM 629 O O . SER A 1 93 ? -21.565 -8.353 25.503 1.00 73.00 106 SER A O 1
ATOM 631 N N . LEU A 1 94 ? -20.652 -10.240 26.278 1.00 76.96 107 LEU A N 1
ATOM 632 C CA . LEU A 1 94 ? -19.800 -9.574 27.324 1.00 79.54 107 LEU A CA 1
ATOM 633 C C . LEU A 1 94 ? -19.134 -8.194 26.959 1.00 80.01 107 LEU A C 1
ATOM 634 O O . LEU A 1 94 ? -19.102 -7.239 27.782 1.00 79.37 107 LEU A O 1
ATOM 639 N N . ARG A 1 95 ? -18.648 -8.090 25.718 1.00 80.73 108 ARG A N 1
ATOM 640 C CA . ARG A 1 95 ? -18.045 -6.850 25.199 1.00 80.92 108 ARG A CA 1
ATOM 641 C C . ARG A 1 95 ? -18.966 -5.607 25.301 1.00 78.31 108 ARG A C 1
ATOM 642 O O . ARG A 1 95 ? -18.473 -4.490 25.399 1.00 79.10 108 ARG A O 1
ATOM 644 N N . ARG A 1 96 ? -20.282 -5.799 25.310 1.00 76.18 109 ARG A N 1
ATOM 645 C CA . ARG A 1 96 ? -21.246 -4.670 25.492 1.00 74.48 109 ARG A CA 1
ATOM 646 C C . ARG A 1 96 ? -21.240 -3.963 26.859 1.00 74.73 109 ARG A C 1
ATOM 647 O O . ARG A 1 96 ? -21.770 -2.848 26.974 1.00 73.84 109 ARG A O 1
ATOM 655 N N . PHE A 1 97 ? -20.637 -4.629 27.863 1.00 76.60 110 PHE A N 1
ATOM 656 C CA . PHE A 1 97 ? -20.559 -4.211 29.285 1.00 76.56 110 PHE A CA 1
ATOM 657 C C . PHE A 1 97 ? -19.259 -3.482 29.623 1.00 79.01 110 PHE A C 1
ATOM 658 O O . PHE A 1 97 ? -18.200 -3.863 29.121 1.00 80.08 110 PHE A O 1
ATOM 666 N N . PRO A 1 98 ? -19.332 -2.475 30.532 1.00 79.57 111 PRO A N 1
ATOM 667 C CA . PRO A 1 98 ? -18.121 -1.734 30.964 1.00 81.92 111 PRO A CA 1
ATOM 668 C C . PRO A 1 98 ? -17.072 -2.734 31.437 1.00 84.65 111 PRO A C 1
ATOM 669 O O . PRO A 1 98 ? -17.391 -3.608 32.267 1.00 85.03 111 PRO A O 1
ATOM 673 N N . PRO A 1 99 ? -15.839 -2.645 30.880 1.00 86.73 112 PRO A N 1
ATOM 674 C CA . PRO A 1 99 ? -14.779 -3.569 31.307 1.00 88.62 112 PRO A CA 1
ATOM 675 C C . PRO A 1 99 ? -14.505 -3.449 32.811 1.00 89.03 112 PRO A C 1
ATOM 676 O O . PRO A 1 99 ? -13.942 -4.370 33.413 1.00 90.72 112 PRO A O 1
ATOM 680 N N . GLY A 1 100 ? -14.914 -2.335 33.418 1.00 87.17 113 GLY A N 1
ATOM 681 C CA . GLY A 1 100 ? -14.737 -2.162 34.868 1.00 86.94 113 GLY A CA 1
ATOM 682 C C . GLY A 1 100 ? -15.768 -2.914 35.713 1.00 84.41 113 GLY A C 1
ATOM 683 O O . GLY A 1 100 ? -15.520 -3.129 36.913 1.00 85.60 113 GLY A O 1
ATOM 684 N N . MET A 1 101 ? -16.895 -3.326 35.089 1.00 79.86 114 MET A N 1
ATOM 685 C CA . MET A 1 101 ? -18.028 -3.974 35.785 1.00 76.60 114 MET A CA 1
ATOM 686 C C . MET A 1 101 ? -17.723 -5.339 36.420 1.00 76.75 114 MET A C 1
ATOM 687 O O . MET A 1 101 ? -17.375 -6.286 35.704 1.00 77.39 114 MET A O 1
ATOM 692 N N . PRO A 1 102 ? -17.909 -5.465 37.761 1.00 76.41 115 PRO A N 1
ATOM 693 C CA . PRO A 1 102 ? -17.612 -6.749 38.419 1.00 76.98 115 PRO A CA 1
ATOM 694 C C . PRO A 1 102 ? -18.323 -7.893 37.727 1.00 75.62 115 PRO A C 1
ATOM 695 O O . PRO A 1 102 ? -19.466 -7.724 37.221 1.00 73.21 115 PRO A O 1
ATOM 699 N N . GLU A 1 103 ? -17.650 -9.037 37.689 1.00 76.76 116 GLU A N 1
ATOM 700 C CA . GLU A 1 103 ? -18.195 -10.222 37.074 1.00 76.98 116 GLU A CA 1
ATOM 701 C C . GLU A 1 103 ? -19.631 -10.529 37.562 1.00 74.68 116 GLU A C 1
ATOM 702 O O . GLU A 1 103 ? -20.521 -10.726 36.742 1.00 73.68 116 GLU A O 1
ATOM 708 N N . GLU A 1 104 ? -19.839 -10.575 38.879 1.00 74.03 117 GLU A N 1
ATOM 709 C CA . GLU A 1 104 ? -21.145 -10.885 39.455 1.00 72.02 117 GLU A CA 1
ATOM 710 C C . GLU A 1 104 ? -22.257 -9.953 38.968 1.00 68.77 117 GLU A C 1
ATOM 711 O O . GLU A 1 104 ? -23.310 -10.424 38.607 1.00 67.21 117 GLU A O 1
ATOM 717 N N . GLN A 1 105 ? -22.011 -8.642 38.989 1.00 67.68 118 GLN A N 1
ATOM 718 C CA . GLN A 1 105 ? -22.945 -7.671 38.524 1.00 66.09 118 GLN A CA 1
ATOM 719 C C . GLN A 1 105 ? -23.255 -7.926 37.045 1.00 65.68 118 GLN A C 1
ATOM 720 O O . GLN A 1 105 ? -24.405 -7.883 36.624 1.00 64.00 118 GLN A O 1
ATOM 726 N N . ARG A 1 106 ? -22.239 -8.254 36.270 1.00 67.14 119 ARG A N 1
ATOM 727 C CA . ARG A 1 106 ? -22.447 -8.491 34.854 1.00 66.70 119 ARG A CA 1
ATOM 728 C C . ARG A 1 106 ? -23.306 -9.726 34.626 1.00 64.73 119 ARG A C 1
ATOM 729 O O . ARG A 1 106 ? -24.239 -9.652 33.845 1.00 65.62 119 ARG A O 1
ATOM 737 N N . GLU A 1 107 ? -23.055 -10.810 35.339 1.00 63.02 120 GLU A N 1
ATOM 738 C CA . GLU A 1 107 ? -23.861 -12.036 35.202 1.00 61.53 120 GLU A CA 1
ATOM 739 C C . GLU A 1 107 ? -25.347 -11.913 35.605 1.00 58.53 120 GLU A C 1
ATOM 740 O O . GLU A 1 107 ? -26.209 -12.599 35.031 1.00 57.08 120 GLU A O 1
ATOM 746 N N . GLY A 1 108 ? -25.642 -11.056 36.585 1.00 55.12 121 GLY A N 1
ATOM 747 C CA . GLY A 1 108 ? -27.044 -10.710 36.876 1.00 52.81 121 GLY A CA 1
ATOM 748 C C . GLY A 1 108 ? -27.691 -9.966 35.702 1.00 50.70 121 GLY A C 1
ATOM 749 O O . GLY A 1 108 ? -28.840 -10.241 35.333 1.00 48.81 121 GLY A O 1
ATOM 750 N N . LEU A 1 109 ? -26.967 -9.033 35.105 1.00 50.51 122 LEU A N 1
ATOM 751 C CA . LEU A 1 109 ? -27.512 -8.290 33.947 1.00 51.60 122 LEU A CA 1
ATOM 752 C C . LEU A 1 109 ? -27.731 -9.213 32.748 1.00 49.36 122 LEU A C 1
ATOM 753 O O . LEU A 1 109 ? -28.761 -9.128 32.067 1.00 46.80 122 LEU A O 1
ATOM 758 N N . GLN A 1 110 ? -26.844 -10.174 32.591 1.00 49.64 123 GLN A N 1
ATOM 759 C CA . GLN A 1 110 ? -27.059 -11.178 31.557 1.00 49.66 123 GLN A CA 1
ATOM 760 C C . GLN A 1 110 ? -28.323 -11.999 31.809 1.00 48.60 123 GLN A C 1
ATOM 761 O O . GLN A 1 110 ? -29.064 -12.294 30.860 1.00 48.33 123 GLN A O 1
ATOM 767 N N . GLU A 1 111 ? -28.579 -12.366 33.064 1.00 48.52 124 GLU A N 1
ATOM 768 C CA . GLU A 1 111 ? -29.823 -13.065 33.429 1.00 48.26 124 GLU A CA 1
ATOM 769 C C . GLU A 1 111 ? -31.034 -12.172 33.090 1.00 46.66 124 GLU A C 1
ATOM 770 O O . GLU A 1 111 ? -31.988 -12.656 32.528 1.00 45.23 124 GLU A O 1
ATOM 776 N N . GLU A 1 112 ? -30.997 -10.880 33.438 1.00 44.56 125 GLU A N 1
ATOM 777 C CA . GLU A 1 112 ? -32.161 -10.016 33.096 1.00 44.27 125 GLU A CA 1
ATOM 778 C C . GLU A 1 112 ? -32.308 -9.763 31.584 1.00 43.41 125 GLU A C 1
ATOM 779 O O . GLU A 1 112 ? -33.406 -9.604 31.081 1.00 44.31 125 GLU A O 1
ATOM 785 N N . LEU A 1 113 ? -31.200 -9.725 30.878 1.00 41.81 126 LEU A N 1
ATOM 786 C CA . LEU A 1 113 ? -31.211 -9.479 29.480 1.00 43.04 126 LEU A CA 1
ATOM 787 C C . LEU A 1 113 ? -31.961 -10.652 28.791 1.00 43.50 126 LEU A C 1
ATOM 788 O O . LEU A 1 113 ? -32.869 -10.476 27.951 1.00 42.99 126 LEU A O 1
ATOM 793 N N . ILE A 1 114 ? -31.626 -11.863 29.190 1.00 44.80 127 ILE A N 1
ATOM 794 C CA . ILE A 1 114 ? -32.341 -13.007 28.683 1.00 43.69 127 ILE A CA 1
ATOM 795 C C . ILE A 1 114 ? -33.841 -12.896 28.977 1.00 43.04 127 ILE A C 1
ATOM 796 O O . ILE A 1 114 ? -34.657 -13.099 28.092 1.00 42.52 127 ILE A O 1
ATOM 801 N N . ASP A 1 115 ? -34.203 -12.619 30.214 1.00 43.59 128 ASP A N 1
ATOM 802 C CA . ASP A 1 115 ? -35.655 -12.497 30.619 1.00 43.91 128 ASP A CA 1
ATOM 803 C C . ASP A 1 115 ? -36.430 -11.383 29.894 1.00 41.40 128 ASP A C 1
ATOM 804 O O . ASP A 1 115 ? -37.604 -11.570 29.500 1.00 42.13 128 ASP A O 1
ATOM 809 N N . ILE A 1 116 ? -35.797 -10.241 29.666 1.00 41.24 129 ILE A N 1
ATOM 810 C CA . ILE A 1 116 ? -36.452 -9.140 28.936 1.00 41.31 129 ILE A CA 1
ATOM 811 C C . ILE A 1 116 ? -36.815 -9.609 27.517 1.00 42.35 129 ILE A C 1
ATOM 812 O O . ILE A 1 116 ? -37.972 -9.477 27.041 1.00 41.16 129 ILE A O 1
ATOM 817 N N . ILE A 1 117 ? -35.844 -10.232 26.846 1.00 42.67 130 ILE A N 1
ATOM 818 C CA . ILE A 1 117 ? -36.057 -10.581 25.457 1.00 42.79 130 ILE A CA 1
ATOM 819 C C . ILE A 1 117 ? -37.138 -11.622 25.408 1.00 44.13 130 ILE A C 1
ATOM 820 O O . ILE A 1 117 ? -38.093 -11.528 24.636 1.00 44.72 130 ILE A O 1
ATOM 825 N N . LEU A 1 118 ? -36.989 -12.641 26.247 1.00 44.93 131 LEU A N 1
ATOM 826 C CA . LEU A 1 118 ? -37.963 -13.706 26.252 1.00 46.14 131 LEU A CA 1
ATOM 827 C C . LEU A 1 118 ? -39.400 -13.222 26.618 1.00 46.32 131 LEU A C 1
ATOM 828 O O . LEU A 1 118 ? -40.353 -13.713 26.030 1.00 47.04 131 LEU A O 1
ATOM 833 N N . LEU A 1 119 ? -39.522 -12.254 27.543 1.00 45.23 132 LEU A N 1
ATOM 834 C CA . LEU A 1 119 ? -40.830 -11.720 27.971 1.00 44.89 132 LEU A CA 1
ATOM 835 C C . LEU A 1 119 ? -41.506 -10.970 26.807 1.00 44.63 132 LEU A C 1
ATOM 836 O O . LEU A 1 119 ? -42.686 -11.169 26.508 1.00 46.26 132 LEU A O 1
ATOM 841 N N . ILE A 1 120 ? -40.771 -10.101 26.158 1.00 43.24 133 ILE A N 1
ATOM 842 C CA . ILE A 1 120 ? -41.308 -9.408 24.981 1.00 44.41 133 ILE A CA 1
ATOM 843 C C . ILE A 1 120 ? -41.751 -10.368 23.888 1.00 48.50 133 ILE A C 1
ATOM 844 O O . ILE A 1 120 ? -42.875 -10.205 23.315 1.00 49.37 133 ILE A O 1
ATOM 849 N N . LEU A 1 121 ? -40.924 -11.398 23.611 1.00 49.08 134 LEU A N 1
ATOM 850 C CA . LEU A 1 121 ? -41.331 -12.387 22.597 1.00 51.51 134 LEU A CA 1
ATOM 851 C C . LEU A 1 121 ? -42.648 -13.078 22.987 1.00 54.10 134 LEU A C 1
ATOM 852 O O . LEU A 1 121 ? -43.490 -13.348 22.118 1.00 54.62 134 LEU A O 1
ATOM 857 N N . GLU A 1 122 ? -42.782 -13.404 24.272 1.00 54.97 135 GLU A N 1
ATOM 858 C CA . GLU A 1 122 ? -43.976 -14.106 24.755 1.00 59.23 135 GLU A CA 1
ATOM 859 C C . GLU A 1 122 ? -45.244 -13.187 24.685 1.00 58.71 135 GLU A C 1
ATOM 860 O O . GLU A 1 122 ? -46.318 -13.606 24.238 1.00 59.93 135 GLU A O 1
ATOM 866 N N . ARG A 1 123 ? -45.090 -11.935 25.091 1.00 56.28 136 ARG A N 1
ATOM 867 C CA . ARG A 1 123 ? -46.200 -10.986 25.023 1.00 55.95 136 ARG A CA 1
ATOM 868 C C . ARG A 1 123 ? -46.577 -10.689 23.566 1.00 56.74 136 ARG A C 1
ATOM 869 O O . ARG A 1 123 ? -47.695 -10.284 23.292 1.00 56.72 136 ARG A O 1
ATOM 877 N N . ASN A 1 124 ? -45.636 -10.847 22.630 1.00 55.21 137 ASN A N 1
ATOM 878 C CA . ASN A 1 124 ? -45.891 -10.474 21.234 1.00 55.35 137 ASN A CA 1
ATOM 879 C C . ASN A 1 124 ? -45.590 -11.569 20.196 1.00 56.77 137 ASN A C 1
ATOM 880 O O . ASN A 1 124 ? -44.589 -11.498 19.493 1.00 55.46 137 ASN A O 1
ATOM 885 N N . PRO A 1 125 ? -46.480 -12.579 20.071 1.00 59.96 138 PRO A N 1
ATOM 886 C CA . PRO A 1 125 ? -46.173 -13.769 19.224 1.00 62.52 138 PRO A CA 1
ATOM 887 C C . PRO A 1 125 ? -46.028 -13.478 17.698 1.00 64.28 138 PRO A C 1
ATOM 888 O O . PRO A 1 125 ? -45.436 -14.271 16.927 1.00 65.11 138 PRO A O 1
ATOM 892 N N . GLN A 1 126 ? -46.504 -12.323 17.264 1.00 64.27 139 GLN A N 1
ATOM 893 C CA . GLN A 1 126 ? -46.231 -11.907 15.910 1.00 65.53 139 GLN A CA 1
ATOM 894 C C . GLN A 1 126 ? -44.733 -11.492 15.689 1.00 63.82 139 GLN A C 1
ATOM 895 O O . GLN A 1 126 ? -44.295 -11.289 14.552 1.00 65.54 139 GLN A O 1
ATOM 901 N N . LEU A 1 127 ? -43.950 -11.345 16.767 1.00 61.38 140 LEU A N 1
ATOM 902 C CA . LEU A 1 127 ? -42.554 -10.920 16.640 1.00 58.11 140 LEU A CA 1
ATOM 903 C C . LEU A 1 127 ? -41.635 -12.132 16.654 1.00 57.98 140 LEU A C 1
ATOM 904 O O . LEU A 1 127 ? -41.852 -13.089 17.434 1.00 58.59 140 LEU A O 1
ATOM 909 N N . HIS A 1 128 ? -40.625 -12.087 15.778 1.00 56.42 141 HIS A N 1
ATOM 910 C CA . HIS A 1 128 ? -39.612 -13.135 15.646 1.00 55.33 141 HIS A CA 1
ATOM 911 C C . HIS A 1 128 ? -38.265 -12.588 16.054 1.00 52.42 141 HIS A C 1
ATOM 912 O O . HIS A 1 128 ? -37.823 -11.533 15.581 1.00 49.33 141 HIS A O 1
ATOM 919 N N . TYR A 1 129 ? -37.652 -13.271 17.015 1.00 50.30 142 TYR A N 1
ATOM 920 C CA . TYR A 1 129 ? -36.329 -12.873 17.471 1.00 47.55 142 TYR A CA 1
ATOM 921 C C . TYR A 1 129 ? -35.378 -12.862 16.244 1.00 46.55 142 TYR A C 1
ATOM 922 O O . TYR A 1 129 ? -35.568 -13.625 15.345 1.00 46.52 142 TYR A O 1
ATOM 931 N N . TYR A 1 130 ? -34.387 -11.990 16.212 1.00 45.54 143 TYR A N 1
ATOM 932 C CA . TYR A 1 130 ? -33.290 -12.057 15.239 1.00 46.10 143 TYR A CA 1
ATOM 933 C C . TYR A 1 130 ? -31.956 -11.844 16.011 1.00 45.97 143 TYR A C 1
ATOM 934 O O . TYR A 1 130 ? -31.888 -11.142 17.054 1.00 43.96 143 TYR A O 1
ATOM 943 N N . GLN A 1 131 ? -30.906 -12.412 15.483 1.00 48.96 144 GLN A N 1
ATOM 944 C CA . GLN A 1 131 ? -29.561 -12.228 16.041 1.00 51.40 144 GLN A CA 1
ATOM 945 C C . GLN A 1 131 ? -29.122 -10.776 15.950 1.00 50.80 144 GLN A C 1
ATOM 946 O O . GLN A 1 131 ? -29.025 -10.244 14.866 1.00 51.76 144 GLN A O 1
ATOM 952 N N . GLY A 1 132 ? -28.867 -10.139 17.085 1.00 50.46 145 GLY A N 1
ATOM 953 C CA . GLY A 1 132 ? -28.487 -8.743 17.128 1.00 48.23 145 GLY A CA 1
ATOM 954 C C . GLY A 1 132 ? -29.538 -7.963 17.935 1.00 48.63 145 GLY A C 1
ATOM 955 O O . GLY A 1 132 ? -29.304 -6.845 18.402 1.00 47.88 145 GLY A O 1
ATOM 956 N N . TYR A 1 133 ? -30.698 -8.562 18.136 1.00 47.71 146 TYR A N 1
ATOM 957 C CA . TYR A 1 133 ? -31.738 -7.864 18.897 1.00 45.39 146 TYR A CA 1
ATOM 958 C C . TYR A 1 133 ? -31.234 -7.582 20.313 1.00 44.89 146 TYR A C 1
ATOM 959 O O . TYR A 1 133 ? -31.506 -6.507 20.917 1.00 42.51 146 TYR A O 1
ATOM 968 N N . HIS A 1 134 ? -30.463 -8.519 20.849 1.00 43.17 147 HIS A N 1
ATOM 969 C CA . HIS A 1 134 ? -29.936 -8.344 22.168 1.00 43.97 147 HIS A CA 1
ATOM 970 C C . HIS A 1 134 ? -28.980 -7.185 22.240 1.00 45.00 147 HIS A C 1
ATOM 971 O O . HIS A 1 134 ? -28.749 -6.688 23.356 1.00 46.57 147 HIS A O 1
ATOM 978 N N . ASP A 1 135 ? -28.395 -6.725 21.121 1.00 44.47 148 ASP A N 1
ATOM 979 C CA . ASP A 1 135 ? -27.582 -5.486 21.197 1.00 46.15 148 ASP A CA 1
ATOM 980 C C . ASP A 1 135 ? -28.417 -4.209 21.461 1.00 45.87 148 ASP A C 1
ATOM 981 O O . ASP A 1 135 ? -27.923 -3.229 22.070 1.00 47.44 148 ASP A O 1
ATOM 986 N N . ILE A 1 136 ? -29.652 -4.199 20.988 1.00 42.40 149 ILE A N 1
ATOM 987 C CA . ILE A 1 136 ? -30.570 -3.104 21.367 1.00 40.98 149 ILE A CA 1
ATOM 988 C C . ILE A 1 136 ? -31.048 -3.258 22.816 1.00 40.02 149 ILE A C 1
ATOM 989 O O . ILE A 1 136 ? -31.066 -2.314 23.605 1.00 38.39 149 ILE A O 1
ATOM 994 N N . VAL A 1 137 ? -31.450 -4.462 23.178 1.00 40.24 150 VAL A N 1
ATOM 995 C CA . VAL A 1 137 ? -32.066 -4.634 24.467 1.00 40.23 150 VAL A CA 1
ATOM 996 C C . VAL A 1 137 ? -31.033 -4.325 25.583 1.00 41.25 150 VAL A C 1
ATOM 997 O O . VAL A 1 137 ? -31.372 -3.669 26.570 1.00 42.10 150 VAL A O 1
ATOM 1001 N N . VAL A 1 138 ? -29.769 -4.712 25.396 1.00 40.03 151 VAL A N 1
ATOM 1002 C CA . VAL A 1 138 ? -28.803 -4.561 26.474 1.00 40.93 151 VAL A CA 1
ATOM 1003 C C . VAL A 1 138 ? -28.441 -3.110 26.721 1.00 41.60 151 VAL A C 1
ATOM 1004 O O . VAL A 1 138 ? -27.997 -2.699 27.835 1.00 40.80 151 VAL A O 1
ATOM 1008 N N . THR A 1 139 ? -28.482 -2.358 25.645 1.00 41.13 152 THR A N 1
ATOM 1009 C CA . THR A 1 139 ? -28.249 -0.931 25.758 1.00 42.81 152 THR A CA 1
ATOM 1010 C C . THR A 1 139 ? -29.315 -0.264 26.658 1.00 41.84 152 THR A C 1
ATOM 1011 O O . THR A 1 139 ? -28.978 0.517 27.579 1.00 42.50 152 THR A O 1
ATOM 1015 N N . PHE A 1 140 ? -30.574 -0.597 26.417 1.00 40.90 153 PHE A N 1
ATOM 1016 C CA . PHE A 1 140 ? -31.662 -0.091 27.212 1.00 38.79 153 PHE A CA 1
ATOM 1017 C C . PHE A 1 140 ? -31.492 -0.612 28.681 1.00 41.34 153 PHE A C 1
ATOM 1018 O O . PHE A 1 140 ? -31.578 0.183 29.654 1.00 42.21 153 PHE A O 1
ATOM 1026 N N . LEU A 1 141 ? -31.299 -1.924 28.855 1.00 40.39 154 LEU A N 1
ATOM 1027 C CA . LEU A 1 141 ? -31.110 -2.447 30.190 1.00 40.43 154 LEU A CA 1
ATOM 1028 C C . LEU A 1 141 ? -29.974 -1.693 30.917 1.00 40.41 154 LEU A C 1
ATOM 1029 O O . LEU A 1 141 ? -30.094 -1.394 32.110 1.00 41.59 154 LEU A O 1
ATOM 1034 N N . LEU A 1 142 ? -28.859 -1.454 30.247 1.00 37.55 155 LEU A N 1
ATOM 1035 C CA . LEU A 1 142 ? -27.800 -0.741 30.930 1.00 38.98 155 LEU A CA 1
ATOM 1036 C C . LEU A 1 142 ? -28.227 0.726 31.285 1.00 41.81 155 LEU A C 1
ATOM 1037 O O . LEU A 1 142 ? -27.907 1.261 32.361 1.00 43.06 155 LEU A O 1
ATOM 1042 N N . VAL A 1 143 ? -28.944 1.391 30.385 1.00 41.05 156 VAL A N 1
ATOM 1043 C CA . VAL A 1 143 ? -29.311 2.810 30.638 1.00 41.27 156 VAL A CA 1
ATOM 1044 C C . VAL A 1 143 ? -30.404 2.987 31.680 1.00 42.22 156 VAL A C 1
ATOM 1045 O O . VAL A 1 143 ? -30.222 3.754 32.607 1.00 44.61 156 VAL A O 1
ATOM 1049 N N . VAL A 1 144 ? -31.529 2.265 31.535 1.00 42.92 157 VAL A N 1
ATOM 1050 C CA . VAL A 1 144 ? -32.737 2.518 32.279 1.00 41.94 157 VAL A CA 1
ATOM 1051 C C . VAL A 1 144 ? -33.156 1.381 33.210 1.00 43.30 157 VAL A C 1
ATOM 1052 O O . VAL A 1 144 ? -34.145 1.531 33.889 1.00 43.02 157 VAL A O 1
ATOM 1056 N N . GLY A 1 145 ? -32.442 0.244 33.244 1.00 41.74 158 GLY A N 1
ATOM 1057 C CA . GLY A 1 145 ? -32.830 -0.805 34.150 1.00 41.16 158 GLY A CA 1
ATOM 1058 C C . GLY A 1 145 ? -33.879 -1.697 33.500 1.00 42.35 158 GLY A C 1
ATOM 1059 O O . GLY A 1 145 ? -34.456 -1.364 32.496 1.00 41.92 158 GLY A O 1
ATOM 1060 N N . GLU A 1 146 ? -34.111 -2.855 34.101 1.00 43.32 159 GLU A N 1
ATOM 1061 C CA . GLU A 1 146 ? -34.912 -3.904 33.531 1.00 45.61 159 GLU A CA 1
ATOM 1062 C C . GLU A 1 146 ? -36.441 -3.631 33.254 1.00 45.40 159 GLU A C 1
ATOM 1063 O O . GLU A 1 146 ? -36.959 -3.995 32.165 1.00 44.82 159 GLU A O 1
ATOM 1069 N N . ARG A 1 147 ? -37.150 -2.983 34.179 1.00 44.58 160 ARG A N 1
ATOM 1070 C CA . ARG A 1 147 ? -38.595 -2.777 33.955 1.00 45.10 160 ARG A CA 1
ATOM 1071 C C . ARG A 1 147 ? -38.822 -1.767 32.834 1.00 45.42 160 ARG A C 1
ATOM 1072 O O . ARG A 1 147 ? -39.607 -1.995 31.937 1.00 44.07 160 ARG A O 1
ATOM 1074 N N . LEU A 1 148 ? -38.102 -0.657 32.876 1.00 43.55 161 LEU A N 1
ATOM 1075 C CA . LEU A 1 148 ? -38.288 0.293 31.871 1.00 45.12 161 LEU A CA 1
ATOM 1076 C C . LEU A 1 148 ? -37.691 -0.254 30.569 1.00 45.25 161 LEU A C 1
ATOM 1077 O O . LEU A 1 148 ? -38.249 -0.051 29.516 1.00 44.33 161 LEU A O 1
ATOM 1082 N N . ALA A 1 149 ? -36.569 -1.023 30.611 1.00 45.31 162 ALA A N 1
ATOM 1083 C CA . ALA A 1 149 ? -36.050 -1.526 29.333 1.00 43.23 162 ALA A CA 1
ATOM 1084 C C . ALA A 1 149 ? -37.100 -2.355 28.650 1.00 41.82 162 ALA A C 1
ATOM 1085 O O . ALA A 1 149 ? -37.220 -2.330 27.430 1.00 41.91 162 ALA A O 1
ATOM 1087 N N . THR A 1 150 ? -37.828 -3.131 29.429 1.00 40.94 163 THR A N 1
ATOM 1088 C CA . THR A 1 150 ? -38.871 -3.999 28.874 1.00 42.39 163 THR A CA 1
ATOM 1089 C C . THR A 1 150 ? -39.972 -3.174 28.221 1.00 42.90 163 THR A C 1
ATOM 1090 O O . THR A 1 150 ? -40.375 -3.430 27.070 1.00 44.97 163 THR A O 1
ATOM 1094 N N . SER A 1 151 ? -40.507 -2.184 28.918 1.00 42.55 164 SER A N 1
ATOM 1095 C CA . SER A 1 151 ? -41.643 -1.488 28.298 1.00 44.11 164 SER A CA 1
ATOM 1096 C C . SER A 1 151 ? -41.190 -0.592 27.148 1.00 41.52 164 SER A C 1
ATOM 1097 O O . SER A 1 151 ? -41.848 -0.498 26.136 1.00 41.89 164 SER A O 1
ATOM 1100 N N . LEU A 1 152 ? -40.016 0.021 27.232 1.00 40.84 165 LEU A N 1
ATOM 1101 C CA . LEU A 1 152 ? -39.526 0.757 26.072 1.00 40.88 165 LEU A CA 1
ATOM 1102 C C . LEU A 1 152 ? -39.189 -0.095 24.839 1.00 41.60 165 LEU A C 1
ATOM 1103 O O . LEU A 1 152 ? -39.544 0.305 23.712 1.00 42.27 165 LEU A O 1
ATOM 1108 N N . VAL A 1 153 ? -38.497 -1.244 25.036 1.00 38.57 166 VAL A N 1
ATOM 1109 C CA . VAL A 1 153 ? -38.088 -2.026 23.915 1.00 38.56 166 VAL A CA 1
ATOM 1110 C C . VAL A 1 153 ? -39.294 -2.672 23.280 1.00 39.40 166 VAL A C 1
ATOM 1111 O O . VAL A 1 153 ? -39.336 -2.793 22.040 1.00 38.57 166 VAL A O 1
ATOM 1115 N N . GLU A 1 154 ? -40.258 -3.108 24.122 1.00 38.19 167 GLU A N 1
ATOM 1116 C CA . GLU A 1 154 ? -41.475 -3.642 23.589 1.00 40.10 167 GLU A CA 1
ATOM 1117 C C . GLU A 1 154 ? -42.163 -2.636 22.609 1.00 41.96 167 GLU A C 1
ATOM 1118 O O . GLU A 1 154 ? -42.678 -3.038 21.546 1.00 41.60 167 GLU A O 1
ATOM 1124 N N . LYS A 1 155 ? -42.223 -1.357 22.996 1.00 42.87 168 LYS A N 1
ATOM 1125 C CA . LYS A 1 155 ? -42.796 -0.310 22.130 1.00 44.04 168 LYS A CA 1
ATOM 1126 C C . LYS A 1 155 ? -41.948 -0.184 20.822 1.00 45.51 168 LYS A C 1
ATOM 1127 O O . LYS A 1 155 ? -42.444 -0.093 19.694 1.00 45.73 168 LYS A O 1
ATOM 1133 N N . LEU A 1 156 ? -40.649 -0.206 20.983 1.00 44.66 169 LEU A N 1
ATOM 1134 C CA . LEU A 1 156 ? -39.774 -0.195 19.839 1.00 46.59 169 LEU A CA 1
ATOM 1135 C C . LEU A 1 156 ? -39.928 -1.405 18.922 1.00 47.51 169 LEU A C 1
ATOM 1136 O O . LEU A 1 156 ? -39.779 -1.292 17.714 1.00 48.36 169 LEU A O 1
ATOM 1141 N N . SER A 1 157 ? -40.248 -2.562 19.500 1.00 48.08 170 SER A N 1
ATOM 1142 C CA . SER A 1 157 ? -40.253 -3.833 18.798 1.00 48.95 170 SER A CA 1
ATOM 1143 C C . SER A 1 157 ? -41.431 -3.909 17.886 1.00 50.64 170 SER A C 1
ATOM 1144 O O . SER A 1 157 ? -41.337 -4.514 16.806 1.00 52.36 170 SER A O 1
ATOM 1147 N N . THR A 1 158 ? -42.537 -3.278 18.307 1.00 51.80 171 THR A N 1
ATOM 1148 C CA . THR A 1 158 ? -43.793 -3.356 17.592 1.00 52.86 171 THR A CA 1
ATOM 1149 C C . THR A 1 158 ? -43.895 -2.206 16.614 1.00 52.33 171 THR A C 1
ATOM 1150 O O . THR A 1 158 ? -44.826 -2.170 15.821 1.00 53.48 171 THR A O 1
ATOM 1154 N N . HIS A 1 159 ? -42.944 -1.277 16.671 1.00 50.36 172 HIS A N 1
ATOM 1155 C CA . HIS A 1 159 ? -42.938 -0.126 15.734 1.00 49.61 172 HIS A CA 1
ATOM 1156 C C . HIS A 1 159 ? -41.607 -0.022 14.953 1.00 47.78 172 HIS A C 1
ATOM 1157 O O . HIS A 1 159 ? -41.472 -0.601 13.895 1.00 48.08 172 HIS A O 1
ATOM 1164 N N . HIS A 1 160 ? -40.635 0.688 15.484 1.00 46.44 173 HIS A N 1
ATOM 1165 C CA . HIS A 1 160 ? -39.365 0.926 14.770 1.00 46.23 173 HIS A CA 1
ATOM 1166 C C . HIS A 1 160 ? -38.665 -0.360 14.307 1.00 47.79 173 HIS A C 1
ATOM 1167 O O . HIS A 1 160 ? -37.992 -0.342 13.270 1.00 48.31 173 HIS A O 1
ATOM 1174 N N . LEU A 1 161 ? -38.719 -1.433 15.110 1.00 46.39 174 LEU A N 1
ATOM 1175 C CA . LEU A 1 161 ? -38.064 -2.710 14.727 1.00 47.95 174 LEU A CA 1
ATOM 1176 C C . LEU A 1 161 ? -39.010 -3.738 14.074 1.00 48.25 174 LEU A C 1
ATOM 1177 O O . LEU A 1 161 ? -38.605 -4.849 13.837 1.00 49.13 174 LEU A O 1
ATOM 1182 N N . ARG A 1 162 ? -40.272 -3.421 13.834 1.00 48.12 175 ARG A N 1
ATOM 1183 C CA . ARG A 1 162 ? -41.219 -4.535 13.496 1.00 50.66 175 ARG A CA 1
ATOM 1184 C C . ARG A 1 162 ? -40.803 -5.404 12.274 1.00 51.84 175 ARG A C 1
ATOM 1185 O O . ARG A 1 162 ? -40.968 -6.646 12.265 1.00 51.86 175 ARG A O 1
ATOM 1187 N N . ASP A 1 163 ? -40.314 -4.755 11.226 1.00 52.58 176 ASP A N 1
ATOM 1188 C CA . ASP A 1 163 ? -39.969 -5.471 9.991 1.00 55.07 176 ASP A CA 1
ATOM 1189 C C . ASP A 1 163 ? -38.813 -6.436 10.231 1.00 55.44 176 ASP A C 1
ATOM 1190 O O . ASP A 1 163 ? -38.864 -7.581 9.735 1.00 56.50 176 ASP A O 1
ATOM 1195 N N . PHE A 1 164 ? -37.817 -5.994 11.022 1.00 53.46 177 PHE A N 1
ATOM 1196 C CA . PHE A 1 164 ? -36.719 -6.867 11.461 1.00 54.08 177 PHE A CA 1
ATOM 1197 C C . PHE A 1 164 ? -37.235 -8.119 12.157 1.00 55.07 177 PHE A C 1
ATOM 1198 O O . PHE A 1 164 ? -36.523 -9.101 12.260 1.00 57.03 177 PHE A O 1
ATOM 1206 N N . MET A 1 165 ? -38.450 -8.061 12.700 1.00 55.07 178 MET A N 1
ATOM 1207 C CA . MET A 1 165 ? -38.964 -9.122 13.573 1.00 54.56 178 MET A CA 1
ATOM 1208 C C . MET A 1 165 ? -40.103 -9.796 12.924 1.00 56.55 178 MET A C 1
ATOM 1209 O O . MET A 1 165 ? -40.729 -10.700 13.481 1.00 56.24 178 MET A O 1
ATOM 1214 N N . ASP A 1 166 ? -40.320 -9.388 11.694 1.00 60.41 179 ASP A N 1
ATOM 1215 C CA . ASP A 1 166 ? -41.233 -10.048 10.804 1.00 65.53 179 ASP A CA 1
ATOM 1216 C C . ASP A 1 166 ? -40.450 -10.945 9.792 1.00 69.38 179 ASP A C 1
ATOM 1217 O O . ASP A 1 166 ? -39.650 -10.425 8.971 1.00 68.32 179 ASP A O 1
ATOM 1222 N N . PRO A 1 167 ? -40.689 -12.292 9.832 1.00 73.04 180 PRO A N 1
ATOM 1223 C CA . PRO A 1 167 ? -39.978 -13.200 8.913 1.00 76.53 180 PRO A CA 1
ATOM 1224 C C . PRO A 1 167 ? -40.554 -13.220 7.472 1.00 79.63 180 PRO A C 1
ATOM 1225 O O . PRO A 1 167 ? -39.803 -13.503 6.520 1.00 80.35 180 PRO A O 1
ATOM 1229 N N . THR A 1 168 ? -41.858 -12.941 7.327 1.00 82.21 181 THR A N 1
ATOM 1230 C CA . THR A 1 168 ? -42.501 -12.712 6.005 1.00 86.14 181 THR A CA 1
ATOM 1231 C C . THR A 1 168 ? -41.908 -11.462 5.314 1.00 86.36 181 THR A C 1
ATOM 1232 O O . THR A 1 168 ? -41.711 -11.445 4.094 1.00 88.63 181 THR A O 1
ATOM 1236 N N . MET A 1 169 ? -41.608 -10.442 6.112 1.00 84.97 182 MET A N 1
ATOM 1237 C CA . MET A 1 169 ? -41.040 -9.181 5.623 1.00 85.63 182 MET A CA 1
ATOM 1238 C 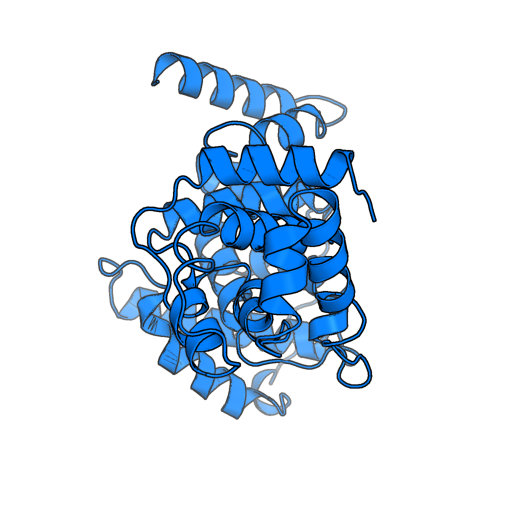C . MET A 1 169 ? -39.625 -9.363 5.085 1.00 84.98 182 MET A C 1
ATOM 1239 O O . MET A 1 169 ? -38.744 -9.830 5.793 1.00 84.33 182 MET A O 1
ATOM 1244 N N . ASP A 1 170 ? -39.415 -8.978 3.836 1.00 85.75 183 ASP A N 1
ATOM 1245 C CA . ASP A 1 170 ? -38.130 -9.178 3.190 1.00 86.54 183 ASP A CA 1
ATOM 1246 C C . ASP A 1 170 ? -37.260 -7.905 3.365 1.00 85.61 183 ASP A C 1
ATOM 1247 O O . ASP A 1 170 ? -37.406 -6.930 2.607 1.00 85.30 183 ASP A O 1
ATOM 1252 N N . ASN A 1 171 ? -36.376 -7.925 4.371 1.00 84.10 184 ASN A N 1
ATOM 1253 C CA . ASN A 1 171 ? -35.543 -6.775 4.748 1.00 83.39 184 ASN A CA 1
ATOM 1254 C C . ASN A 1 171 ? -34.707 -6.088 3.647 1.00 86.03 184 ASN A C 1
ATOM 1255 O O . ASN A 1 171 ? -34.295 -4.923 3.825 1.00 84.87 184 ASN A O 1
ATOM 1260 N N . THR A 1 172 ? -34.464 -6.800 2.536 1.00 89.47 185 THR A N 1
ATOM 1261 C CA . THR A 1 172 ? -33.855 -6.231 1.320 1.00 92.43 185 THR A CA 1
ATOM 1262 C C . THR A 1 172 ? -34.836 -5.289 0.585 1.00 93.73 185 THR A C 1
ATOM 1263 O O . THR A 1 172 ? -34.454 -4.190 0.150 1.00 94.25 185 THR A O 1
ATOM 1267 N N . LYS A 1 173 ? -36.098 -5.712 0.449 1.00 94.96 186 LYS A N 1
ATOM 1268 C CA . LYS A 1 173 ? -37.198 -4.766 0.172 1.00 95.42 186 LYS A CA 1
ATOM 1269 C C . LYS A 1 173 ? -37.265 -3.789 1.364 1.00 93.35 186 LYS A C 1
ATOM 1270 O O . LYS A 1 173 ? -36.304 -3.662 2.128 1.00 92.50 186 LYS A O 1
ATOM 1276 N N . HIS A 1 174 ? -38.385 -3.097 1.529 1.00 92.95 187 HIS A N 1
ATOM 1277 C CA . HIS A 1 174 ? -38.629 -2.327 2.764 1.00 90.89 187 HIS A CA 1
ATOM 1278 C C . HIS A 1 174 ? -37.418 -1.498 3.163 1.00 88.70 187 HIS A C 1
ATOM 1279 O O . HIS A 1 174 ? -36.824 -0.854 2.277 1.00 89.86 187 HIS A O 1
ATOM 1286 N N . ILE A 1 175 ? -37.037 -1.498 4.441 1.00 85.50 188 ILE A N 1
ATOM 1287 C CA . ILE A 1 175 ? -35.974 -0.582 4.926 1.00 83.17 188 ILE A CA 1
ATOM 1288 C C . ILE A 1 175 ? -34.709 -0.386 4.015 1.00 82.71 188 ILE A C 1
ATOM 1289 O O . ILE A 1 175 ? -34.317 0.766 3.775 1.00 82.98 188 ILE A O 1
ATOM 1291 N N . LEU A 1 176 ? -34.107 -1.451 3.476 1.00 80.79 189 LEU A N 1
ATOM 1292 C CA . LEU A 1 176 ? -32.907 -1.266 2.663 1.00 80.39 189 LEU A CA 1
ATOM 1293 C C . LEU A 1 176 ? -33.137 -0.518 1.363 1.00 80.62 189 LEU A C 1
ATOM 1294 O O . LEU A 1 176 ? -32.207 -0.011 0.747 1.00 81.14 189 LEU A O 1
ATOM 1299 N N . ASN A 1 177 ? -34.400 -0.463 0.962 1.00 79.63 190 ASN A N 1
ATOM 1300 C CA . ASN A 1 177 ? -34.822 -0.011 -0.350 1.00 79.51 190 ASN A CA 1
ATOM 1301 C C . ASN A 1 177 ? -34.745 1.527 -0.428 1.00 76.43 190 ASN A C 1
ATOM 1302 O O . ASN A 1 177 ? -34.977 2.111 -1.483 1.00 77.03 190 ASN A O 1
ATOM 1307 N N . TYR A 1 178 ? -34.448 2.156 0.708 1.00 71.21 191 TYR A N 1
ATOM 1308 C CA . TYR A 1 178 ? -34.372 3.619 0.836 1.00 68.23 191 TYR A CA 1
ATOM 1309 C C . TYR A 1 178 ? -32.965 4.095 0.654 1.00 65.82 191 TYR A C 1
ATOM 1310 O O . TYR A 1 178 ? -32.739 5.220 0.244 1.00 65.15 191 TYR A O 1
ATOM 1319 N N . LEU A 1 179 ? -32.003 3.245 0.996 1.00 64.31 192 LEU A N 1
ATOM 1320 C CA . LEU A 1 179 ? -30.623 3.681 1.046 1.00 62.84 192 LEU A CA 1
ATOM 1321 C C . LEU A 1 179 ? -30.089 4.186 -0.293 1.00 64.57 192 LEU A C 1
ATOM 1322 O O . LEU A 1 179 ? -29.484 5.256 -0.341 1.00 65.01 192 LEU A O 1
ATOM 1327 N N . MET A 1 180 ? -30.260 3.410 -1.370 1.00 65.67 193 MET A N 1
ATOM 1328 C CA . MET A 1 180 ? -29.697 3.832 -2.672 1.00 67.88 193 MET A CA 1
ATOM 1329 C C . MET A 1 180 ? -30.287 5.134 -3.228 1.00 68.27 193 MET A C 1
ATOM 1330 O O . MET A 1 180 ? -29.515 6.014 -3.641 1.00 70.17 193 MET A O 1
ATOM 1335 N N . PRO A 1 181 ? -31.630 5.277 -3.251 1.00 67.03 194 PRO A N 1
ATOM 1336 C CA . PRO A 1 181 ? -32.125 6.575 -3.739 1.00 67.59 194 PRO A CA 1
ATOM 1337 C C . PRO A 1 181 ? -31.624 7.744 -2.900 1.00 65.80 194 PRO A C 1
ATOM 1338 O O . PRO A 1 181 ? -31.452 8.833 -3.418 1.00 66.15 194 PRO A O 1
ATOM 1342 N N . ILE A 1 182 ? -31.359 7.502 -1.621 1.00 64.58 195 ILE A N 1
ATOM 1343 C CA . ILE A 1 182 ? -30.916 8.576 -0.738 1.00 64.06 195 ILE A CA 1
ATOM 1344 C C . ILE A 1 182 ? -29.535 9.084 -1.145 1.00 66.31 195 ILE A C 1
ATOM 1345 O O . ILE A 1 182 ? -29.349 10.297 -1.402 1.00 66.66 195 ILE A O 1
ATOM 1350 N N . ILE A 1 183 ? -28.592 8.143 -1.218 1.00 67.30 196 ILE A N 1
ATOM 1351 C CA . ILE A 1 183 ? -27.239 8.376 -1.707 1.00 69.76 196 ILE A CA 1
ATOM 1352 C C . ILE A 1 183 ? -27.257 9.014 -3.111 1.00 73.13 196 ILE A C 1
ATOM 1353 O O . ILE A 1 183 ? -26.504 9.957 -3.392 1.00 75.75 196 ILE A O 1
ATOM 1358 N N . ASP A 1 184 ? -28.118 8.508 -4.000 1.00 74.15 197 ASP A N 1
ATOM 1359 C CA . ASP A 1 184 ? -28.278 9.051 -5.353 1.00 75.46 197 ASP A CA 1
ATOM 1360 C C . ASP A 1 184 ? -28.716 10.517 -5.361 1.00 76.61 197 ASP A C 1
ATOM 1361 O O . ASP A 1 184 ? -28.240 11.296 -6.174 1.00 78.41 197 ASP A O 1
ATOM 1366 N N . GLN A 1 185 ? -29.630 10.880 -4.461 1.00 75.77 198 GLN A N 1
ATOM 1367 C CA . GLN A 1 185 ? -30.153 12.256 -4.343 1.00 76.81 198 GLN A CA 1
ATOM 1368 C C . GLN A 1 185 ? -29.017 13.245 -4.093 1.00 77.97 198 GLN A C 1
ATOM 1369 O O . GLN A 1 185 ? -29.026 14.345 -4.607 1.00 79.38 198 GLN A O 1
AT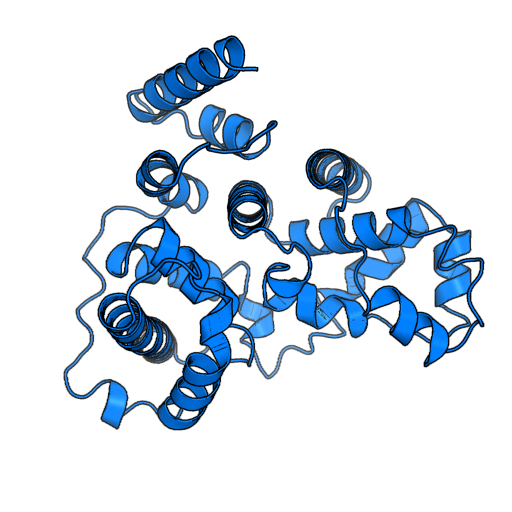OM 1375 N N . VAL A 1 186 ? -28.021 12.794 -3.331 1.00 77.80 199 VAL A N 1
ATOM 1376 C CA . VAL A 1 186 ? -26.937 13.615 -2.784 1.00 78.10 199 VAL A CA 1
ATOM 1377 C C . VAL A 1 186 ? -25.620 13.459 -3.567 1.00 79.62 199 VAL A C 1
ATOM 1378 O O . VAL A 1 186 ? -24.862 14.417 -3.672 1.00 80.19 199 VAL A O 1
ATOM 1382 N N . ASN A 1 187 ? -25.342 12.241 -4.059 1.00 79.21 200 ASN A N 1
ATOM 1383 C CA . ASN A 1 187 ? -24.084 11.903 -4.761 1.00 81.18 200 ASN A CA 1
ATOM 1384 C C . ASN A 1 187 ? -24.309 10.842 -5.840 1.00 81.96 200 ASN A C 1
ATOM 1385 O O . ASN A 1 187 ? -24.070 9.646 -5.622 1.00 81.28 200 ASN A O 1
ATOM 1390 N N . PRO A 1 188 ? -24.759 11.274 -7.019 1.00 83.62 201 PRO A N 1
ATOM 1391 C CA . PRO A 1 188 ? -25.096 10.312 -8.075 1.00 84.94 201 PRO A CA 1
ATOM 1392 C C . PRO A 1 188 ? -23.890 9.445 -8.540 1.00 86.75 201 PRO A C 1
ATOM 1393 O O . PRO A 1 188 ? -24.076 8.301 -8.972 1.00 86.59 201 PRO A O 1
ATOM 1397 N N . GLU A 1 189 ? -22.673 9.978 -8.428 1.00 88.18 202 GLU A N 1
ATOM 1398 C CA . GLU A 1 189 ? -21.461 9.237 -8.835 1.00 90.51 202 GLU A CA 1
ATOM 1399 C C . GLU A 1 189 ? -21.231 8.027 -7.941 1.00 87.54 202 GLU A C 1
ATOM 1400 O O . GLU A 1 189 ? -21.006 6.911 -8.418 1.00 87.94 202 GLU A O 1
ATOM 1406 N N . LEU A 1 190 ? -21.286 8.264 -6.637 1.00 84.64 203 LEU A N 1
ATOM 1407 C CA . LEU A 1 190 ? -21.108 7.206 -5.655 1.00 81.80 203 LEU A CA 1
ATOM 1408 C C . LEU A 1 190 ? -22.199 6.151 -5.832 1.00 80.42 203 LEU A C 1
ATOM 1409 O O . LEU A 1 190 ? -21.915 4.937 -5.757 1.00 80.63 203 LEU A O 1
ATOM 1414 N N . HIS A 1 191 ? -23.428 6.622 -6.081 1.00 78.79 204 HIS A N 1
ATOM 1415 C CA . HIS A 1 191 ? -24.564 5.756 -6.354 1.00 78.26 204 HIS A CA 1
ATOM 1416 C C . HIS A 1 191 ? -24.226 4.853 -7.529 1.00 79.89 204 HIS A C 1
ATOM 1417 O O . HIS A 1 191 ? -24.183 3.635 -7.387 1.00 79.61 204 HIS A O 1
ATOM 1424 N N . ASP A 1 192 ? -23.967 5.468 -8.681 1.00 82.19 205 ASP A N 1
ATOM 1425 C CA . ASP A 1 192 ? -23.676 4.737 -9.903 1.00 84.49 205 ASP A CA 1
ATOM 1426 C C . ASP A 1 192 ? -22.456 3.808 -9.696 1.00 85.52 205 ASP A C 1
ATOM 1427 O O . ASP A 1 192 ? -22.454 2.663 -10.164 1.00 85.83 205 ASP A O 1
ATOM 1432 N N . PHE A 1 193 ? -21.447 4.284 -8.963 1.00 85.39 206 PHE A N 1
ATOM 1433 C CA . PHE A 1 193 ? -20.272 3.461 -8.696 1.00 86.89 206 PHE A CA 1
ATOM 1434 C C . PHE A 1 193 ? -20.660 2.189 -7.975 1.00 85.87 206 PHE A C 1
ATOM 1435 O O . PHE A 1 193 ? -20.303 1.089 -8.438 1.00 87.70 206 PHE A O 1
ATOM 1443 N N . MET A 1 194 ? -21.391 2.326 -6.863 1.00 82.77 207 MET A N 1
ATOM 1444 C CA . MET A 1 194 ? -21.752 1.182 -6.037 1.00 81.23 207 MET A CA 1
ATOM 1445 C C . MET A 1 194 ? -22.713 0.249 -6.772 1.00 81.63 207 MET A C 1
ATOM 1446 O O . MET A 1 194 ? -22.718 -0.938 -6.523 1.00 82.23 207 MET A O 1
ATOM 1451 N N . GLN A 1 195 ? -23.535 0.790 -7.658 1.00 82.26 208 GLN A N 1
ATOM 1452 C CA . GLN A 1 195 ? -24.327 -0.026 -8.590 1.00 85.31 208 GLN A CA 1
ATOM 1453 C C . GLN A 1 195 ? -23.510 -1.052 -9.403 1.00 87.93 208 GLN A C 1
ATOM 1454 O O . GLN A 1 195 ? -23.902 -2.219 -9.508 1.00 87.96 208 GLN A O 1
ATOM 1460 N N . SER A 1 196 ? -22.401 -0.589 -9.989 1.00 89.95 209 SER A N 1
ATOM 1461 C CA . SER A 1 196 ? -21.553 -1.424 -10.855 1.00 93.97 209 SER A CA 1
ATOM 1462 C C . SER A 1 196 ? -20.725 -2.405 -10.046 1.00 93.51 209 SER A C 1
ATOM 1465 N N . ALA A 1 197 ? -20.472 -2.063 -8.785 1.00 91.15 210 ALA A N 1
ATOM 1466 C CA . ALA A 1 197 ? -19.725 -2.972 -7.940 1.00 91.59 210 ALA A CA 1
ATOM 1467 C C . ALA A 1 197 ? -20.635 -4.127 -7.592 1.00 90.77 210 ALA A C 1
ATOM 1468 O O . ALA A 1 197 ? -20.182 -5.142 -7.094 1.00 91.07 210 ALA A O 1
ATOM 1470 N N . GLU A 1 198 ? -21.933 -3.953 -7.866 1.00 90.31 211 GLU A N 1
ATOM 1471 C CA . GLU A 1 198 ? -22.971 -4.905 -7.444 1.00 89.15 211 GLU A CA 1
ATOM 1472 C C . GLU A 1 198 ? -22.883 -5.216 -5.927 1.00 86.85 211 GLU A C 1
ATOM 1473 O O . GLU A 1 198 ? -23.151 -6.352 -5.499 1.00 87.23 211 GLU A O 1
ATOM 1475 N N . VAL A 1 199 ? -22.534 -4.197 -5.121 1.00 84.85 212 VAL A N 1
ATOM 1476 C CA . VAL A 1 199 ? -22.296 -4.386 -3.672 1.00 82.42 212 VAL A CA 1
ATOM 1477 C C . VAL A 1 199 ? -23.584 -4.646 -2.870 1.00 79.33 212 VAL A C 1
ATOM 1478 O O . VAL A 1 199 ? -23.550 -5.306 -1.850 1.00 79.04 212 VAL A O 1
ATOM 1482 N N . GLY A 1 200 ? -24.712 -4.159 -3.358 1.00 78.04 213 GLY A N 1
ATOM 1483 C CA . GLY A 1 200 ? -25.968 -4.291 -2.654 1.00 75.53 213 GLY A CA 1
ATOM 1484 C C . GLY A 1 200 ? -26.016 -3.375 -1.439 1.00 73.63 213 GLY A C 1
ATOM 1485 O O . GLY A 1 200 ? -25.315 -2.349 -1.361 1.00 73.06 213 GLY A O 1
ATOM 1486 N N . THR A 1 201 ? -26.868 -3.761 -0.498 1.00 71.59 214 THR A N 1
ATOM 1487 C CA . THR A 1 201 ? -27.167 -2.962 0.679 1.00 69.84 214 THR A CA 1
ATOM 1488 C C . THR A 1 201 ? -27.035 -3.781 1.960 1.00 67.50 214 THR A C 1
ATOM 1489 O O . THR A 1 201 ? -27.196 -3.226 3.023 1.00 65.11 214 THR A O 1
ATOM 1493 N N . ILE A 1 202 ? -26.761 -5.095 1.841 1.00 68.49 215 ILE A N 1
ATOM 1494 C CA . ILE A 1 202 ? -26.695 -6.079 2.971 1.00 67.88 215 ILE A CA 1
ATOM 1495 C C . ILE A 1 202 ? -25.676 -5.622 4.004 1.00 66.36 215 ILE A C 1
ATOM 1496 O O . ILE A 1 202 ? -25.822 -5.936 5.172 1.00 66.81 215 ILE A O 1
ATOM 1501 N N . PHE A 1 203 ? -24.661 -4.858 3.580 1.00 67.02 216 PHE A N 1
ATOM 1502 C CA . PHE A 1 203 ? -23.581 -4.371 4.468 1.00 65.95 216 PHE A CA 1
ATOM 1503 C C . PHE A 1 203 ? -24.116 -3.451 5.541 1.00 64.46 216 PHE A C 1
ATOM 1504 O O . PHE A 1 203 ? -23.556 -3.377 6.658 1.00 63.79 216 PHE A O 1
ATOM 1512 N N . ALA A 1 204 ? -25.203 -2.728 5.195 1.00 62.40 217 ALA A N 1
ATOM 1513 C CA . ALA A 1 204 ? -25.819 -1.788 6.108 1.00 58.55 217 ALA A CA 1
ATOM 1514 C C . ALA A 1 204 ? -26.735 -2.506 7.083 1.00 56.84 217 ALA A C 1
ATOM 1515 O O . ALA A 1 204 ? -27.116 -1.944 8.104 1.00 52.68 217 ALA A O 1
ATOM 1517 N N . LEU A 1 205 ? -27.121 -3.739 6.760 1.00 57.84 218 LEU A N 1
ATOM 1518 C CA . LEU A 1 205 ? -28.218 -4.358 7.496 1.00 58.02 218 LEU A CA 1
ATOM 1519 C C . LEU A 1 205 ? -27.855 -4.625 8.968 1.00 57.36 21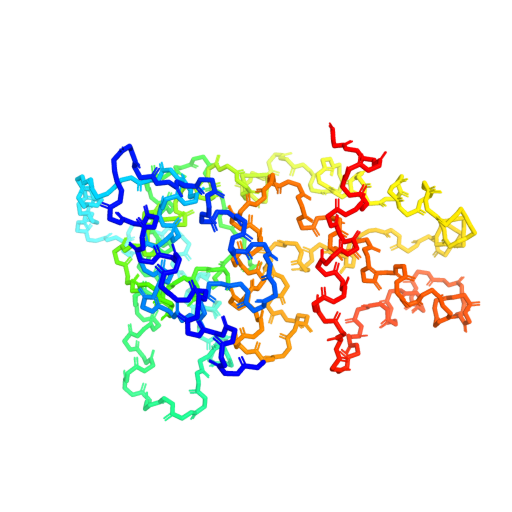8 LEU A C 1
ATOM 1520 O O . LEU A 1 205 ? -28.662 -4.349 9.866 1.00 56.70 218 LEU A O 1
ATOM 1525 N N . SER A 1 206 ? -26.639 -5.093 9.227 1.00 57.48 219 SER A N 1
ATOM 1526 C CA . SER A 1 206 ? -26.212 -5.340 10.589 1.00 57.24 219 SER A CA 1
ATOM 1527 C C . SER A 1 206 ? -26.217 -4.050 11.381 1.00 55.44 219 SER A C 1
ATOM 1528 O O . SER A 1 206 ? -26.630 -4.047 12.537 1.00 55.46 219 SER A O 1
ATOM 1531 N N . TRP A 1 207 ? -25.731 -2.974 10.790 1.00 55.17 220 TRP A N 1
ATOM 1532 C CA . TRP A 1 207 ? -25.864 -1.647 11.430 1.00 54.15 220 TRP A CA 1
ATOM 1533 C C . TRP A 1 207 ? -27.298 -1.322 11.847 1.00 51.64 220 TRP A C 1
ATOM 1534 O O . TRP A 1 207 ? -27.516 -0.8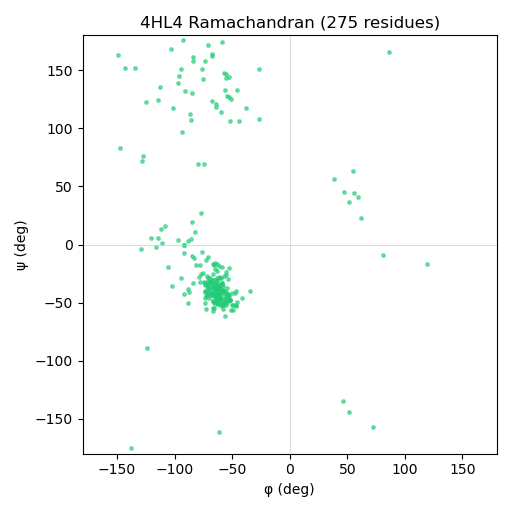58 12.959 1.00 52.07 220 TRP A O 1
ATOM 1545 N N . LEU A 1 208 ? -28.272 -1.528 10.967 1.00 51.19 221 LEU A N 1
ATOM 1546 C CA . LEU A 1 208 ? -29.666 -1.071 11.255 1.00 49.68 221 LEU A CA 1
ATOM 1547 C C . LEU A 1 208 ? -30.331 -1.925 12.323 1.00 49.58 221 LEU A C 1
ATOM 1548 O O . LEU A 1 208 ? -31.024 -1.422 13.211 1.00 48.05 221 LEU A O 1
ATOM 1553 N N . ILE A 1 209 ? -30.079 -3.246 12.303 1.00 49.84 222 ILE A N 1
ATOM 1554 C CA . ILE A 1 209 ? -30.830 -4.060 13.233 1.00 48.60 222 ILE A CA 1
ATOM 1555 C C . ILE A 1 209 ? -30.215 -4.095 14.680 1.00 48.63 222 ILE A C 1
ATOM 1556 O O . ILE A 1 209 ? -30.850 -4.571 15.632 1.00 46.22 222 ILE A O 1
ATOM 1561 N N . THR A 1 210 ? -28.987 -3.597 14.812 1.00 49.41 223 THR A N 1
ATOM 1562 C CA . THR A 1 210 ? -28.346 -3.439 16.094 1.00 49.51 223 THR A CA 1
ATOM 1563 C C . THR A 1 210 ? -28.187 -1.935 16.428 1.00 50.30 223 THR A C 1
ATOM 1564 O O . THR A 1 210 ? -27.464 -1.627 17.370 1.00 53.34 223 THR A O 1
ATOM 1568 N N . TRP A 1 211 ? -28.852 -1.015 15.707 1.00 48.15 224 TRP A N 1
ATOM 1569 C CA . TRP A 1 211 ? -28.720 0.440 15.968 1.00 46.04 224 TRP A CA 1
ATOM 1570 C C . TRP A 1 211 ? -27.233 0.858 16.117 1.00 47.23 224 TRP A C 1
ATOM 1571 O O . TRP A 1 211 ? -26.859 1.553 17.056 1.00 46.78 224 TRP A O 1
ATOM 1582 N N . PHE A 1 212 ? -26.392 0.369 15.214 1.00 48.23 225 PHE A N 1
ATOM 1583 C CA . PHE A 1 212 ? -25.002 0.773 15.125 1.00 50.95 225 PHE A CA 1
ATOM 1584 C C . PHE A 1 212 ? -24.149 0.455 16.381 1.00 52.97 225 PHE A C 1
ATOM 1585 O O . PHE A 1 212 ? -23.120 1.109 16.616 1.00 53.27 225 PHE A O 1
ATOM 1593 N N . GLY A 1 213 ? -24.562 -0.523 17.197 1.00 53.08 226 GLY A N 1
ATOM 1594 C CA . GLY A 1 213 ? -23.760 -0.808 18.402 1.00 56.25 226 GLY A CA 1
ATOM 1595 C C . GLY A 1 213 ? -22.340 -1.292 18.060 1.00 60.42 226 GLY A C 1
ATOM 1596 O O . GLY A 1 213 ? -21.414 -1.270 18.921 1.00 62.16 226 GLY A O 1
ATOM 1597 N N . HIS A 1 214 ? -22.118 -1.721 16.812 1.00 61.61 227 HIS A N 1
ATOM 1598 C CA . HIS A 1 214 ? -20.786 -2.238 16.489 1.00 64.42 227 HIS A CA 1
ATOM 1599 C C . HIS A 1 214 ? -20.111 -1.256 15.533 1.00 66.64 227 HIS A C 1
ATOM 1600 O O . HIS A 1 214 ? -19.025 -1.473 15.114 1.00 66.38 227 HIS A O 1
ATOM 1607 N N . VAL A 1 215 ? -20.802 -0.157 15.196 1.00 66.68 228 VAL A N 1
ATOM 1608 C CA . VAL A 1 215 ? -20.191 0.892 14.378 1.00 68.07 228 VAL A CA 1
ATOM 1609 C C . VAL A 1 215 ? -19.451 1.920 15.272 1.00 70.54 228 VAL A C 1
ATOM 1610 O O . VAL A 1 215 ? -18.299 2.242 15.011 1.00 71.80 228 VAL A O 1
ATOM 1614 N N . LEU A 1 216 ? -20.112 2.448 16.308 1.00 71.14 229 LEU A N 1
ATOM 1615 C CA . LEU A 1 216 ? -19.414 3.355 17.224 1.00 73.56 229 LEU A CA 1
ATOM 1616 C C . LEU A 1 216 ? -18.826 2.520 18.360 1.00 74.59 229 LEU A C 1
ATOM 1617 O O . LEU A 1 216 ? -19.529 1.671 18.913 1.00 74.43 229 LEU A O 1
ATOM 1622 N N . SER A 1 217 ? -17.546 2.736 18.679 1.00 76.54 230 SER A N 1
ATOM 1623 C CA . SER A 1 217 ? -16.888 1.962 19.756 1.00 77.58 230 SER A CA 1
ATOM 1624 C C . SER A 1 217 ? -17.334 2.350 21.172 1.00 75.66 230 SER A C 1
ATOM 1625 O O . SER A 1 217 ? -17.782 1.483 21.929 1.00 75.66 230 SER A O 1
ATOM 1628 N N . ASP A 1 218 ? -17.206 3.638 21.518 1.00 74.29 231 ASP A N 1
ATOM 1629 C CA . ASP A 1 218 ? -17.591 4.170 22.831 1.00 72.61 231 ASP A CA 1
ATOM 1630 C C . ASP A 1 218 ? -19.109 3.944 23.151 1.00 68.78 231 ASP A C 1
ATOM 1631 O O . ASP A 1 218 ? -19.975 4.517 22.497 1.00 66.47 231 ASP A O 1
ATOM 1636 N N . PHE A 1 219 ? -19.403 3.115 24.154 1.00 66.49 232 PHE A N 1
ATOM 1637 C CA . PHE A 1 219 ? -20.767 2.940 24.676 1.00 63.62 232 PHE A CA 1
ATOM 1638 C C . PHE A 1 219 ? -21.440 4.293 24.917 1.00 62.03 232 PHE A C 1
ATOM 1639 O O . PHE A 1 219 ? -22.577 4.458 24.565 1.00 60.45 232 PHE A O 1
ATOM 1647 N N . ARG A 1 220 ? -20.728 5.265 25.467 1.00 62.51 233 ARG A N 1
ATOM 1648 C CA . ARG A 1 220 ? -21.296 6.613 25.641 1.00 62.27 233 ARG A CA 1
ATOM 1649 C C . ARG A 1 220 ? -21.770 7.300 24.330 1.00 60.47 233 ARG A C 1
ATOM 1650 O O . ARG A 1 220 ? -22.763 8.069 24.349 1.00 59.19 233 ARG A O 1
ATOM 1658 N N . HIS A 1 221 ? -21.081 7.028 23.217 1.00 58.42 234 HIS A N 1
ATOM 1659 C CA . HIS A 1 221 ? -21.506 7.516 21.914 1.00 57.29 234 HIS A CA 1
ATOM 1660 C C . HIS A 1 221 ? -22.741 6.787 21.384 1.00 54.69 234 HIS A C 1
ATOM 1661 O O . HIS A 1 221 ? -23.667 7.424 20.815 1.00 54.89 234 HIS A O 1
ATOM 1668 N N . VAL A 1 222 ? -22.743 5.460 21.519 1.00 51.48 235 VAL A N 1
ATOM 1669 C CA . VAL A 1 222 ? -23.912 4.664 21.179 1.00 49.91 235 VAL A CA 1
ATOM 1670 C C . VAL A 1 222 ? -25.195 5.199 21.869 1.00 47.29 235 VAL A C 1
ATOM 1671 O O . VAL A 1 222 ? -26.207 5.361 21.233 1.00 46.19 235 VAL A O 1
ATOM 1675 N N . VAL A 1 223 ? -25.139 5.476 23.168 1.00 46.19 236 VAL A N 1
ATOM 1676 C CA . VAL A 1 223 ? -26.339 5.894 23.911 1.00 44.18 236 VAL A CA 1
ATOM 1677 C C . VAL A 1 223 ? -26.789 7.291 23.433 1.00 44.65 236 VAL A C 1
ATOM 1678 O O . VAL A 1 223 ? -27.971 7.627 23.414 1.00 42.37 236 VAL A O 1
ATOM 1682 N N . ARG A 1 224 ? -25.827 8.141 23.074 1.00 45.24 237 ARG A N 1
ATOM 1683 C CA . ARG A 1 224 ? -26.184 9.444 22.579 1.00 47.90 237 ARG A CA 1
ATOM 1684 C C . ARG A 1 224 ? -26.903 9.315 21.214 1.00 47.70 237 ARG A C 1
ATOM 1685 O O . ARG A 1 224 ? -27.831 10.065 20.926 1.00 49.00 237 ARG A O 1
ATOM 1693 N N . LEU A 1 225 ? -26.506 8.320 20.420 1.00 46.06 238 LEU A N 1
ATOM 1694 C CA . LEU A 1 225 ? -27.163 8.038 19.152 1.00 46.12 238 LEU A CA 1
ATOM 1695 C C . LEU A 1 225 ? -28.575 7.507 19.345 1.00 44.74 238 LEU A C 1
ATOM 1696 O O . LEU A 1 225 ? -29.494 7.902 18.601 1.00 45.42 238 LEU A O 1
ATOM 1701 N N . TYR A 1 226 ? -28.762 6.620 20.320 1.00 41.83 239 TYR A N 1
ATOM 1702 C CA . TYR A 1 226 ? -30.108 6.262 20.732 1.00 41.08 239 TYR A CA 1
ATOM 1703 C C . TYR A 1 226 ? -30.967 7.481 21.098 1.00 41.14 239 TYR A C 1
ATOM 1704 O O . TYR A 1 226 ? -32.143 7.523 20.679 1.00 41.03 239 TYR A O 1
ATOM 1713 N N . ASP A 1 227 ? -30.426 8.465 21.835 1.00 40.91 240 ASP A N 1
ATOM 1714 C CA . ASP A 1 227 ? -31.176 9.748 22.048 1.00 42.01 240 ASP A CA 1
ATOM 1715 C C . ASP A 1 227 ? -31.733 10.244 20.707 1.00 43.37 240 ASP A C 1
ATOM 1716 O O . ASP A 1 227 ? -32.919 10.531 20.565 1.00 42.53 240 ASP A O 1
ATOM 1721 N N . PHE A 1 228 ? -30.838 10.348 19.720 1.00 44.86 241 PHE A N 1
ATOM 1722 C CA . PHE A 1 228 ? -31.202 10.855 18.380 1.00 44.28 241 PHE A CA 1
ATOM 1723 C C . PHE A 1 228 ? -32.261 10.008 17.718 1.00 43.04 241 PHE A C 1
ATOM 1724 O O . PHE A 1 228 ? -33.284 10.514 17.267 1.00 43.61 241 PHE A O 1
ATOM 1732 N N . PHE A 1 229 ? -32.049 8.704 17.694 1.00 43.89 242 PHE A N 1
ATOM 1733 C CA . PHE A 1 229 ? -33.041 7.775 17.111 1.00 43.52 242 PHE A CA 1
ATOM 1734 C C . PHE A 1 229 ? -34.374 7.760 17.825 1.00 42.94 242 PHE A C 1
ATOM 1735 O O . PHE A 1 229 ? -35.429 7.570 17.186 1.00 43.76 242 PHE A O 1
ATOM 1743 N N . LEU A 1 230 ? -34.349 7.905 19.143 1.00 41.02 243 LEU A N 1
ATOM 1744 C CA . LEU A 1 230 ? -35.616 7.915 19.875 1.00 42.65 243 LEU A CA 1
ATOM 1745 C C . LEU A 1 230 ? -36.378 9.214 19.587 1.00 42.42 243 LEU A C 1
ATOM 1746 O O . LEU A 1 230 ? -37.588 9.210 19.607 1.00 44.23 243 LEU A O 1
ATOM 1751 N N . ALA A 1 231 ? -35.655 10.287 19.300 1.00 42.47 244 ALA A N 1
ATOM 1752 C CA . ALA A 1 231 ? -36.281 11.598 19.042 1.00 45.21 244 ALA A CA 1
ATOM 1753 C C . ALA A 1 231 ? -36.878 11.660 17.641 1.00 46.06 244 ALA A C 1
ATOM 1754 O O . ALA A 1 231 ? -37.855 12.375 17.432 1.00 47.75 244 ALA A O 1
ATOM 1756 N N . CYS A 1 232 ? -36.341 10.843 16.728 1.00 44.95 245 CYS A N 1
ATOM 1757 C CA . CYS A 1 232 ? -36.719 10.869 15.332 1.00 45.32 245 CYS A CA 1
ATOM 1758 C C . CYS A 1 232 ? -37.667 9.770 14.771 1.00 45.77 245 CYS A C 1
ATOM 1759 O O . CYS A 1 232 ? -38.002 8.711 15.405 1.00 44.26 245 CYS A O 1
ATOM 1762 N N . HIS A 1 233 ? -38.117 10.073 13.566 1.00 46.25 246 HIS A N 1
ATOM 1763 C CA . HIS A 1 233 ? -38.988 9.246 12.774 1.00 46.18 246 HIS A CA 1
ATOM 1764 C C . HIS A 1 233 ? -38.275 7.875 12.661 1.00 45.60 246 HIS A C 1
ATOM 1765 O O . HIS A 1 233 ? -37.042 7.844 12.670 1.00 45.00 246 HIS A O 1
ATOM 1772 N N . PRO A 1 234 ? -39.046 6.767 12.616 1.00 45.35 247 PRO A N 1
ATOM 1773 C CA . PRO A 1 234 ? -38.450 5.428 12.672 1.00 46.11 247 PRO A CA 1
ATOM 1774 C C . PRO A 1 234 ? -37.494 5.056 11.550 1.00 46.69 247 PRO A C 1
ATOM 1775 O O . PRO A 1 234 ? -36.688 4.170 11.778 1.00 46.38 247 PRO A O 1
ATOM 1779 N N . LEU A 1 235 ? -37.525 5.762 10.402 1.00 48.77 248 LEU A N 1
ATOM 1780 C CA . LEU A 1 235 ? -36.583 5.515 9.254 1.00 48.39 248 LEU A CA 1
ATOM 1781 C C . LEU A 1 235 ? -35.252 6.245 9.419 1.00 47.18 248 LEU A C 1
ATOM 1782 O O . LEU A 1 235 ? -34.310 5.992 8.680 1.00 47.93 248 LEU A O 1
ATOM 1787 N N . MET A 1 236 ? -35.134 7.125 10.388 1.00 45.25 249 MET A N 1
ATOM 1788 C CA . MET A 1 236 ? -33.865 7.846 10.581 1.00 44.46 249 MET A CA 1
ATOM 1789 C C . MET A 1 236 ? -32.556 6.976 10.563 1.00 45.74 249 MET A C 1
ATOM 1790 O O . MET A 1 236 ? -31.550 7.423 10.039 1.00 48.82 249 MET A O 1
ATOM 1795 N N . PRO A 1 237 ? -32.532 5.755 11.174 1.00 44.58 250 PRO A N 1
ATOM 1796 C CA . PRO A 1 237 ? -31.259 5.000 11.050 1.00 44.32 250 PRO A CA 1
ATOM 1797 C C . PRO A 1 237 ? -30.739 4.791 9.618 1.00 46.19 250 PRO A C 1
ATOM 1798 O O . PRO A 1 237 ? -29.530 4.740 9.437 1.00 45.79 250 PRO A O 1
ATOM 1802 N N . ILE A 1 238 ? -31.627 4.716 8.607 1.00 47.02 251 ILE A N 1
ATOM 1803 C CA . ILE A 1 238 ? -31.195 4.499 7.216 1.00 49.98 251 ILE A CA 1
ATOM 1804 C C . ILE A 1 238 ? -30.472 5.710 6.659 1.00 50.20 251 ILE A C 1
ATOM 1805 O O . ILE A 1 238 ? -29.626 5.571 5.790 1.00 51.69 251 ILE A O 1
ATOM 1810 N N . TYR A 1 239 ? -30.834 6.879 7.173 1.00 48.31 252 TYR A N 1
ATOM 1811 C CA . TYR A 1 239 ? -30.263 8.171 6.799 1.00 49.56 252 TYR A CA 1
ATOM 1812 C C . TYR A 1 239 ? -28.926 8.299 7.505 1.00 49.75 252 TYR A C 1
ATOM 1813 O O . TYR A 1 239 ? -28.009 8.936 6.996 1.00 51.87 252 TYR A O 1
ATOM 1822 N N . PHE A 1 240 ? -28.823 7.719 8.695 1.00 49.09 253 PHE A N 1
ATOM 1823 C CA . PHE A 1 240 ? -27.540 7.702 9.359 1.00 49.81 253 PHE A CA 1
ATOM 1824 C C . PHE A 1 240 ? -26.583 6.745 8.638 1.00 51.00 253 PHE A C 1
ATOM 1825 O O . PHE A 1 240 ? -25.391 7.075 8.435 1.00 53.05 253 PHE A O 1
ATOM 1833 N N . ALA A 1 241 ? -27.068 5.571 8.227 1.00 50.12 254 ALA A N 1
ATOM 1834 C CA . ALA A 1 241 ? -26.244 4.700 7.384 1.00 51.72 254 ALA A CA 1
ATOM 1835 C C . ALA A 1 241 ? -25.799 5.450 6.114 1.00 55.01 254 ALA A C 1
ATOM 1836 O O . ALA A 1 241 ? -24.595 5.468 5.753 1.00 57.65 254 ALA A O 1
ATOM 1838 N N . ALA A 1 242 ? -26.749 6.058 5.423 1.00 54.13 255 ALA A N 1
ATOM 1839 C CA . ALA A 1 242 ? -26.435 6.815 4.201 1.00 55.70 255 ALA A CA 1
ATOM 1840 C C . ALA A 1 242 ? -25.344 7.843 4.413 1.00 56.86 255 ALA A C 1
ATOM 1841 O O . ALA A 1 242 ? -24.439 8.010 3.578 1.00 56.34 255 ALA A O 1
ATOM 1843 N N . VAL A 1 243 ? -25.459 8.558 5.521 1.00 56.32 256 VAL A N 1
ATOM 1844 C CA . VAL A 1 243 ? -24.524 9.633 5.793 1.00 59.20 256 VAL A CA 1
ATOM 1845 C C . VAL A 1 243 ? -23.132 9.098 6.091 1.00 60.56 256 VAL A C 1
ATOM 1846 O O . VAL A 1 243 ? -22.155 9.736 5.737 1.00 63.47 256 VAL A O 1
ATOM 1850 N N . ILE A 1 244 ? -23.037 7.908 6.696 1.00 59.92 257 ILE A N 1
ATOM 1851 C CA . ILE A 1 244 ? -21.729 7.265 6.904 1.00 60.70 257 ILE A CA 1
ATOM 1852 C C . ILE A 1 244 ? -21.083 6.873 5.566 1.00 63.07 257 ILE A C 1
ATOM 1853 O O . ILE A 1 244 ? -19.866 7.061 5.348 1.00 64.35 257 ILE A O 1
ATOM 1858 N N . VAL A 1 245 ? -21.899 6.331 4.658 1.00 63.17 258 VAL A N 1
ATOM 1859 C CA . VAL A 1 245 ? -21.401 5.888 3.350 1.00 64.52 258 VAL A CA 1
ATOM 1860 C C . VAL A 1 245 ? -20.902 7.086 2.549 1.00 67.05 258 VAL A C 1
ATOM 1861 O O . VAL A 1 245 ? -19.794 7.054 1.965 1.00 69.23 258 VAL A O 1
ATOM 1865 N N . LEU A 1 246 ? -21.730 8.123 2.498 1.00 66.15 259 LEU A N 1
ATOM 1866 C CA . LEU A 1 246 ? -21.381 9.385 1.836 1.00 69.13 259 LEU A CA 1
ATOM 1867 C C . LEU A 1 246 ? -20.131 10.055 2.425 1.00 71.32 259 LEU A C 1
ATOM 1868 O O . LEU A 1 246 ? -19.382 10.736 1.701 1.00 73.50 259 LEU A O 1
ATOM 1873 N N . TYR A 1 247 ? -19.929 9.881 3.734 1.00 71.38 260 TYR A N 1
ATOM 1874 C CA . TYR A 1 247 ? -18.734 10.408 4.411 1.00 74.26 260 TYR A CA 1
ATOM 1875 C C . TYR A 1 247 ? -17.485 9.738 3.838 1.00 76.68 260 TYR A C 1
ATOM 1876 O O . TYR A 1 247 ? -16.497 10.401 3.536 1.00 78.76 260 TYR A O 1
ATOM 1885 N N . ARG A 1 248 ? -17.591 8.437 3.612 1.00 76.68 261 ARG A N 1
ATOM 1886 C CA . ARG A 1 248 ? -16.490 7.603 3.119 1.00 79.88 261 ARG A CA 1
ATOM 1887 C C . ARG A 1 248 ? -16.344 7.601 1.592 1.00 82.35 261 ARG A C 1
ATOM 1888 O O . ARG A 1 248 ? -15.705 6.688 1.031 1.00 83.53 261 ARG A O 1
ATOM 1896 N N . GLU A 1 249 ? -16.930 8.615 0.936 1.00 82.91 262 GLU A N 1
ATOM 1897 C CA . GLU A 1 249 ? -16.997 8.664 -0.529 1.00 85.72 262 GLU A CA 1
ATOM 1898 C C . GLU A 1 249 ? -15.639 8.395 -1.191 1.00 89.25 262 GLU A C 1
ATOM 1899 O O . GLU A 1 249 ? -15.547 7.459 -1.979 1.00 89.91 262 GLU A O 1
ATOM 1905 N N . GLN A 1 250 ? -14.608 9.180 -0.833 1.00 91.96 263 GLN A N 1
ATOM 1906 C CA . GLN A 1 250 ? -13.230 9.054 -1.400 1.00 95.94 263 GLN A CA 1
ATOM 1907 C C . GLN A 1 250 ? -12.725 7.621 -1.331 1.00 96.59 263 GLN A C 1
ATOM 1908 O O . GLN A 1 250 ? -12.357 7.056 -2.366 1.00 98.32 263 GLN A O 1
ATOM 1914 N N . GLU A 1 251 ? -12.717 7.054 -0.114 1.00 94.85 264 GLU A N 1
ATOM 1915 C CA . GLU A 1 251 ? -12.348 5.658 0.118 1.00 95.62 264 GLU A CA 1
ATOM 1916 C C . GLU A 1 251 ? -13.089 4.676 -0.790 1.00 95.27 264 GLU A C 1
ATOM 1917 O O . GLU A 1 251 ? -12.489 3.749 -1.315 1.00 97.34 264 GLU A O 1
ATOM 1923 N N . VAL A 1 252 ? -14.385 4.888 -0.995 1.00 93.29 265 VAL A N 1
ATOM 1924 C CA . VAL A 1 252 ? -15.159 4.018 -1.893 1.00 93.24 265 VAL A CA 1
ATOM 1925 C C . VAL A 1 252 ? -14.852 4.258 -3.373 1.00 95.77 265 VAL A C 1
ATOM 1926 O O . VAL A 1 252 ? -14.776 3.306 -4.138 1.00 96.61 265 VAL A O 1
ATOM 1928 N N . LEU A 1 253 ? -14.684 5.520 -3.774 1.00 97.11 266 LEU A N 1
ATOM 1929 C CA A LEU A 1 253 ? -14.355 5.870 -5.158 0.50 99.97 266 LEU A CA 1
ATOM 1930 C CA B LEU A 1 253 ? -14.377 5.812 -5.176 0.50 100.12 266 LEU A CA 1
ATOM 1931 C C . LEU A 1 253 ? -12.908 5.495 -5.523 1.00 104.12 266 LEU A C 1
ATOM 1932 O O . LEU A 1 253 ? -12.489 5.589 -6.694 1.00 107.22 266 LEU A O 1
ATOM 1941 N N . ASP A 1 254 ? -12.134 5.090 -4.515 1.00 105.22 267 ASP A N 1
ATOM 1942 C CA . ASP A 1 254 ? -10.752 4.640 -4.721 1.00 109.86 267 ASP A CA 1
ATOM 1943 C C . ASP A 1 254 ? -10.663 3.134 -4.518 1.00 110.40 267 ASP A C 1
ATOM 1944 O O . ASP A 1 254 ? -9.579 2.593 -4.329 1.00 112.93 267 ASP A O 1
ATOM 1949 N N . CYS A 1 255 ? -11.814 2.464 -4.539 1.00 108.66 268 CYS A N 1
ATOM 1950 C CA . CYS A 1 255 ? -11.880 1.035 -4.250 1.00 108.91 268 CYS A CA 1
ATOM 1951 C C . CYS A 1 255 ? -11.789 0.217 -5.540 1.00 111.47 268 CYS A C 1
ATOM 1952 O O . CYS A 1 255 ? -11.775 0.767 -6.648 1.00 112.82 268 CYS A O 1
ATOM 1955 N N . ASP A 1 256 ? -11.750 -1.100 -5.368 1.00 111.93 269 ASP A N 1
ATOM 1956 C CA . ASP A 1 256 ? -11.398 -2.039 -6.414 1.00 115.03 269 ASP A CA 1
ATOM 1957 C C . ASP A 1 256 ? -12.547 -2.408 -7.374 1.00 114.46 269 ASP A C 1
ATOM 1958 O O . ASP A 1 256 ? -12.386 -3.312 -8.232 1.00 117.46 269 ASP A O 1
ATOM 1963 N N . CYS A 1 257 ? -13.643 -1.653 -7.263 1.00 110.55 270 CYS A N 1
ATOM 1964 C CA . CYS A 1 257 ? -14.951 -1.879 -7.914 1.00 108.96 270 CYS A CA 1
ATOM 1965 C C . CYS A 1 257 ? -15.506 -3.311 -8.071 1.00 108.80 270 CYS A C 1
ATOM 1966 O O . CYS A 1 257 ? -15.848 -3.711 -9.176 1.00 110.56 270 CYS A O 1
ATOM 1969 N N . ASP A 1 258 ? -15.641 -4.053 -6.971 1.00 107.53 271 ASP A N 1
ATOM 1970 C CA . ASP A 1 258 ? -16.482 -5.280 -6.980 1.00 107.61 271 ASP A CA 1
ATOM 1971 C C . ASP A 1 258 ? -17.173 -5.638 -5.630 1.00 104.50 271 ASP A C 1
ATOM 1972 O O . ASP A 1 258 ? -16.778 -5.132 -4.572 1.00 102.79 271 ASP A O 1
ATOM 1977 N N . MET A 1 259 ? -18.194 -6.508 -5.716 1.00 104.04 272 MET A N 1
ATOM 1978 C CA A MET A 1 259 ? -18.990 -6.889 -4.536 0.50 101.38 272 MET A CA 1
ATOM 1979 C CA B MET A 1 259 ? -18.983 -7.086 -4.599 0.50 101.70 272 MET A CA 1
ATOM 1980 C C . MET A 1 259 ? -18.160 -7.419 -3.353 1.00 101.18 272 MET A C 1
ATOM 1981 O O . MET A 1 259 ? -18.649 -7.401 -2.227 1.00 99.12 272 MET A O 1
ATOM 1990 N N . ALA A 1 260 ? -16.908 -7.814 -3.585 1.00 103.17 273 ALA A N 1
ATOM 1991 C CA . ALA A 1 260 ? -16.013 -8.268 -2.512 1.00 102.80 273 ALA A CA 1
ATOM 1992 C C . ALA A 1 260 ? -15.150 -7.144 -1.910 1.00 101.81 273 ALA A C 1
ATOM 1993 O O . ALA A 1 260 ? -14.962 -7.092 -0.688 1.00 100.13 273 ALA A O 1
ATOM 1995 N N . SER A 1 261 ? -14.614 -6.283 -2.781 1.00 102.53 274 SER A N 1
ATOM 1996 C CA . SER A 1 261 ? -13.832 -5.109 -2.391 1.00 102.04 274 SER A CA 1
ATOM 1997 C C . SER A 1 261 ? -14.730 -4.116 -1.667 1.00 98.69 274 SER A C 1
ATOM 1998 O O . SER A 1 261 ? -14.465 -3.746 -0.516 1.00 97.49 274 SER A O 1
ATOM 2001 N N . VAL A 1 262 ? -15.802 -3.697 -2.339 1.00 96.81 275 VAL A N 1
ATOM 2002 C CA . VAL A 1 262 ? -16.669 -2.654 -1.808 1.00 93.70 275 VAL A CA 1
ATOM 2003 C C . VAL A 1 262 ? -17.201 -3.081 -0.449 1.00 90.46 275 VAL A C 1
ATOM 2004 O O . VAL A 1 262 ? -17.019 -2.357 0.522 1.00 89.36 275 VAL A O 1
ATOM 2006 N N . HIS A 1 263 ? -17.786 -4.282 -0.377 1.00 89.44 276 HIS A N 1
ATOM 2007 C CA . HIS A 1 263 ? -18.246 -4.866 0.887 1.00 87.00 276 HIS A CA 1
ATOM 2008 C C . HIS A 1 263 ? -17.179 -4.820 1.963 1.00 87.55 276 HIS A C 1
ATOM 2009 O O . HIS A 1 263 ? -17.439 -4.317 3.060 1.00 85.29 276 HIS A O 1
ATOM 2016 N N . HIS A 1 264 ? -15.982 -5.318 1.637 1.00 90.41 277 HIS A N 1
ATOM 2017 C CA . HIS A 1 264 ? -14.877 -5.400 2.594 1.00 91.95 277 HIS A CA 1
ATOM 2018 C C . HIS A 1 264 ? -14.527 -4.085 3.291 1.00 90.50 277 HIS A C 1
ATOM 2019 O O . HIS A 1 264 ? -14.345 -4.051 4.516 1.00 89.71 277 HIS A O 1
ATOM 2026 N N . LEU A 1 265 ? -14.396 -3.025 2.494 1.00 90.61 278 LEU A N 1
ATOM 2027 C CA . LEU A 1 265 ? -14.049 -1.708 2.985 1.00 89.75 278 LEU A CA 1
ATOM 2028 C C . LEU A 1 265 ? -15.155 -1.145 3.874 1.00 86.35 278 LEU A C 1
ATOM 2029 O O . LEU A 1 265 ? -14.879 -0.748 5.013 1.00 85.26 278 LEU A O 1
ATOM 2034 N N . LEU A 1 266 ? -16.391 -1.101 3.357 1.00 84.68 279 LEU A N 1
ATOM 2035 C CA . LEU A 1 266 ? -17.542 -0.515 4.109 1.00 81.66 279 LEU A CA 1
ATOM 2036 C C . LEU A 1 266 ? -17.886 -1.247 5.407 1.00 80.99 279 LEU A C 1
ATOM 2037 O O . LEU A 1 266 ? -18.333 -0.641 6.394 1.00 80.24 279 LEU A O 1
ATOM 2042 N N . SER A 1 267 ? -17.727 -2.560 5.385 1.00 82.92 280 SER A N 1
ATOM 2043 C CA . SER A 1 267 ? -17.937 -3.365 6.566 1.00 83.38 280 SER A CA 1
ATOM 2044 C C . SER A 1 267 ? -16.895 -3.053 7.663 1.00 85.24 280 SER A C 1
ATOM 2045 O O . SER A 1 267 ? -17.173 -3.167 8.840 1.00 84.04 280 SER A O 1
ATOM 2048 N N . GLN A 1 268 ? -15.693 -2.658 7.263 1.00 90.06 281 GLN A N 1
ATOM 2049 C CA . GLN A 1 268 ? -14.627 -2.317 8.203 1.00 92.88 281 GLN A CA 1
ATOM 2050 C C . GLN A 1 268 ? -14.787 -0.872 8.612 1.00 92.44 281 GLN A C 1
ATOM 2051 O O . GLN A 1 268 ? -14.518 0.037 7.832 1.00 93.66 281 GLN A O 1
ATOM 2057 N N . ILE A 1 269 ? -15.226 -0.649 9.836 1.00 91.62 282 ILE A N 1
ATOM 2058 C CA . ILE A 1 269 ? -15.533 0.714 10.253 1.00 91.87 282 ILE A CA 1
ATOM 2059 C C . ILE A 1 269 ? -14.323 1.498 10.755 1.00 94.68 282 ILE A C 1
ATOM 2060 O O . ILE A 1 269 ? -13.563 0.996 11.605 1.00 95.87 282 ILE A O 1
ATOM 2065 N N . PRO A 1 2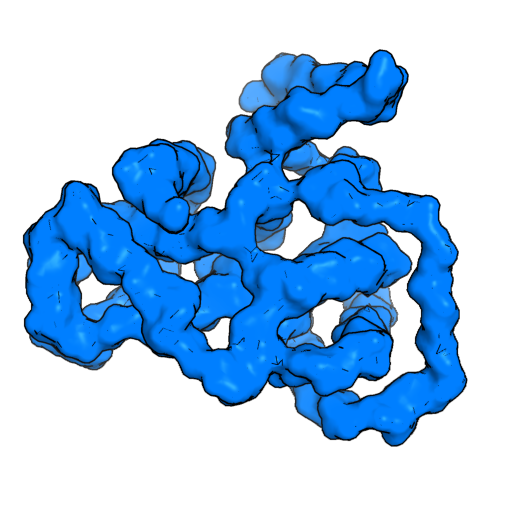70 ? -14.149 2.736 10.227 1.00 96.12 283 PRO A N 1
ATOM 2066 C CA . PRO A 1 270 ? -13.130 3.652 10.746 1.00 98.33 283 PRO A CA 1
ATOM 2067 C C . PRO A 1 270 ? -13.300 3.885 12.252 1.00 97.75 283 PRO A C 1
ATOM 2068 O O . PRO A 1 270 ? -14.439 3.937 12.773 1.00 94.96 283 PRO A O 1
ATOM 2072 N N . GLN A 1 271 ? -12.164 3.998 12.947 1.00 100.38 284 GLN A N 1
ATOM 2073 C CA . GLN A 1 271 ? -12.166 4.438 14.351 1.00 99.44 284 GLN A CA 1
ATOM 2074 C C . GLN A 1 271 ? -12.392 5.968 14.363 1.00 98.51 284 GLN A C 1
ATOM 2075 O O . GLN A 1 271 ? -12.030 6.671 13.394 1.00 99.87 284 GLN A O 1
ATOM 2077 N N . ASP A 1 272 ? -13.010 6.467 15.438 1.00 95.84 285 ASP A N 1
ATOM 2078 C CA . ASP A 1 272 ? -13.258 7.915 15.606 1.00 94.61 285 ASP A CA 1
ATOM 2079 C C . ASP A 1 272 ? -14.031 8.566 14.439 1.00 92.56 285 ASP A C 1
ATOM 2080 O O . ASP A 1 272 ? -13.510 9.441 13.739 1.00 94.40 285 ASP A O 1
ATOM 2082 N N . LEU A 1 273 ? -15.273 8.125 14.230 1.00 88.40 286 LEU A N 1
ATOM 2083 C CA . LEU A 1 273 ? -16.180 8.820 13.305 1.00 85.63 286 LEU A CA 1
ATOM 2084 C C . LEU A 1 273 ? -16.696 10.110 13.962 1.00 83.35 286 LEU A C 1
ATOM 2085 O O . LEU A 1 273 ? -16.948 10.103 15.166 1.00 82.29 286 LEU A O 1
ATOM 2090 N N . PRO A 1 274 ? -16.844 11.209 13.179 1.00 82.54 287 PRO A N 1
ATOM 2091 C CA . PRO A 1 274 ? -17.404 12.487 13.669 1.00 80.87 287 PRO A CA 1
ATOM 2092 C C . PRO A 1 274 ? -18.935 12.442 13.876 1.00 77.37 287 PRO A C 1
ATOM 2093 O O . PRO A 1 274 ? -19.696 13.108 13.144 1.00 76.33 287 PRO A O 1
ATOM 2097 N N . TYR A 1 275 ? -19.360 11.675 14.890 1.00 74.48 288 TYR A N 1
ATOM 2098 C CA . TYR A 1 275 ? -20.764 11.309 15.071 1.00 71.68 288 TYR A CA 1
ATOM 2099 C C . TYR A 1 275 ? -21.683 12.521 15.181 1.00 69.69 288 TYR A C 1
ATOM 2100 O O . TYR A 1 275 ? -22.762 12.547 14.570 1.00 68.61 288 TYR A O 1
ATOM 2109 N N . GLU A 1 276 ? -21.250 13.559 15.886 1.00 69.03 289 GLU A N 1
ATOM 2110 C CA . GLU A 1 276 ? -22.088 14.769 15.969 1.00 67.77 289 GLU A CA 1
ATOM 2111 C C . GLU A 1 276 ? -22.352 15.424 14.600 1.00 68.28 289 GLU A C 1
ATOM 2112 O O . GLU A 1 276 ? -23.477 15.894 14.321 1.00 66.55 289 GLU A O 1
ATOM 2118 N N . THR A 1 277 ? -21.329 15.419 13.736 1.00 69.45 290 THR A N 1
ATOM 2119 C CA . THR A 1 277 ? -21.477 15.997 12.398 1.00 69.47 290 THR A CA 1
ATOM 2120 C C . THR A 1 277 ? -22.422 15.120 11.569 1.00 67.07 290 THR A C 1
ATOM 2121 O O . THR A 1 277 ? -23.280 15.652 10.823 1.00 66.74 290 THR A O 1
ATOM 2125 N N . LEU A 1 278 ? -22.262 13.795 11.708 1.00 63.97 291 LEU A N 1
ATOM 2126 C CA . LEU A 1 278 ? -23.044 12.826 10.935 1.00 62.14 291 LEU A CA 1
ATOM 2127 C C . LEU A 1 278 ? -24.498 12.819 11.379 1.00 59.96 291 LEU A C 1
ATOM 2128 O O . LEU A 1 278 ? -25.410 12.601 10.561 1.00 61.04 291 LEU A O 1
ATOM 2133 N N . ILE A 1 279 ? -24.715 13.063 12.673 1.00 57.69 292 ILE A N 1
ATOM 2134 C CA . ILE A 1 279 ? -26.039 13.188 13.228 1.00 54.13 292 ILE A CA 1
ATOM 2135 C C . ILE A 1 279 ? -26.677 14.431 12.639 1.00 55.93 292 ILE A C 1
ATOM 2136 O O . ILE A 1 279 ? -27.763 14.308 12.102 1.00 55.65 292 ILE A O 1
ATOM 2141 N N . SER A 1 280 ? -26.010 15.602 12.666 1.00 57.44 293 SER A N 1
ATOM 2142 C CA . SER A 1 280 ? -26.502 16.776 11.886 1.00 59.58 293 SER A CA 1
ATOM 2143 C C . SER A 1 280 ? -26.902 16.502 10.452 1.00 59.23 293 SER A C 1
ATOM 2144 O O . SER A 1 280 ? -28.017 16.890 10.004 1.00 59.77 293 SER A O 1
ATOM 2147 N N . ARG A 1 281 ? -25.986 15.863 9.730 1.00 59.84 294 ARG A N 1
ATOM 2148 C CA . ARG A 1 281 ? -26.144 15.590 8.276 1.00 60.03 294 ARG A CA 1
ATOM 2149 C C . ARG A 1 281 ? -27.299 14.614 7.982 1.00 57.76 294 ARG A C 1
ATOM 2150 O O . ARG A 1 281 ? -27.964 14.711 6.946 1.00 56.97 294 ARG A O 1
ATOM 2158 N N . ALA A 1 282 ? -27.503 13.656 8.896 1.00 55.26 295 ALA A N 1
ATOM 2159 C CA . ALA A 1 282 ? -28.618 12.728 8.773 1.00 53.38 295 ALA A CA 1
ATOM 2160 C C . ALA A 1 282 ? -29.950 13.494 8.919 1.00 52.52 295 ALA A C 1
ATOM 2161 O O . ALA A 1 282 ? -30.907 13.204 8.205 1.00 52.77 295 ALA A O 1
ATOM 2163 N N . GLY A 1 283 ? -30.032 14.455 9.824 1.00 53.09 296 GLY A N 1
ATOM 2164 C CA . GLY A 1 283 ? -31.276 15.252 9.922 1.00 54.99 296 GLY A CA 1
ATOM 2165 C C . GLY A 1 283 ? -31.577 16.106 8.677 1.00 56.87 296 GLY A C 1
ATOM 2166 O O . GLY A 1 283 ? -32.713 16.136 8.162 1.00 57.07 296 GLY A O 1
ATOM 2167 N N . ASP A 1 284 ? -30.553 16.778 8.166 1.00 58.67 297 ASP A N 1
ATOM 2168 C CA . ASP A 1 284 ? -30.637 17.488 6.884 1.00 60.98 297 ASP A CA 1
ATOM 2169 C C . ASP A 1 284 ? -31.049 16.575 5.716 1.00 60.55 297 ASP A C 1
ATOM 2170 O O . ASP A 1 284 ? -31.954 16.896 4.913 1.00 61.45 297 ASP A O 1
ATOM 2175 N N . LEU A 1 285 ? -30.355 15.461 5.568 1.00 57.32 298 LEU A N 1
ATOM 2176 C CA . LEU A 1 285 ? -30.704 14.573 4.475 1.00 56.28 298 LEU A CA 1
ATOM 2177 C C . LEU A 1 285 ? -32.167 14.097 4.594 1.00 53.67 298 LEU A C 1
ATOM 2178 O O . LEU A 1 285 ? -32.900 13.993 3.584 1.00 51.75 298 LEU A O 1
ATOM 2183 N N . PHE A 1 286 ? -32.568 13.803 5.836 1.00 51.12 299 PHE A N 1
ATOM 2184 C CA . PHE A 1 286 ? -33.939 13.372 6.119 1.00 50.26 299 PHE A CA 1
ATOM 2185 C C . PHE A 1 286 ? -34.934 14.443 5.561 1.00 51.83 299 PHE A C 1
ATOM 2186 O O . PHE A 1 286 ? -35.847 14.148 4.764 1.00 53.35 299 PHE A O 1
ATOM 2194 N N . VAL A 1 287 ? -34.721 15.694 5.927 1.00 53.88 300 VAL A N 1
ATOM 2195 C CA . VAL A 1 287 ? -35.532 16.800 5.354 1.00 57.49 300 VAL A CA 1
ATOM 2196 C C . VAL A 1 287 ? -35.565 16.855 3.838 1.00 61.10 300 VAL A C 1
ATOM 2197 O O . VAL A 1 287 ? -36.632 16.986 3.263 1.00 63.31 300 VAL A O 1
ATOM 2201 N N . GLN A 1 288 ? -34.421 16.738 3.160 1.00 64.28 301 GLN A N 1
ATOM 2202 C CA . GLN A 1 288 ? -34.420 16.903 1.698 1.00 68.08 301 GLN A CA 1
ATOM 2203 C C . GLN A 1 288 ? -35.007 15.703 0.948 1.00 68.32 301 GLN A C 1
ATOM 2204 O O . GLN A 1 288 ? -35.648 15.862 -0.110 1.00 69.23 301 GLN A O 1
ATOM 2210 N N . PHE A 1 289 ? -34.817 14.514 1.504 1.00 67.02 302 PHE A N 1
ATOM 2211 C CA . PHE A 1 289 ? -35.391 13.350 0.876 1.00 67.28 302 PHE A CA 1
ATOM 2212 C C . PHE A 1 289 ? -36.202 12.543 1.916 1.00 65.27 302 PHE A C 1
ATOM 2213 O O . PHE A 1 289 ? -35.774 11.485 2.299 1.00 63.35 302 PHE A O 1
ATOM 2221 N N . PRO A 1 290 ? -37.379 13.051 2.342 1.00 65.36 303 PRO A N 1
ATOM 2222 C CA . PRO A 1 290 ? -38.175 12.427 3.411 1.00 65.34 303 PRO A CA 1
ATOM 2223 C C . PRO A 1 290 ? -38.779 11.053 3.029 1.00 66.12 303 PRO A C 1
ATOM 2224 O O . PRO A 1 290 ? -38.871 10.737 1.855 1.00 66.80 303 PRO A O 1
ATOM 2228 N N . PRO A 1 291 ? -39.199 10.238 4.011 1.00 65.72 304 PRO A N 1
ATOM 2229 C CA . PRO A 1 291 ? -39.877 9.038 3.528 1.00 67.74 304 PRO A CA 1
ATOM 2230 C C . PRO A 1 291 ? -41.325 9.283 3.036 1.00 69.97 304 PRO A C 1
ATOM 2231 O O . PRO A 1 291 ? -41.945 10.296 3.437 1.00 72.10 304 PRO A O 1
#

Sequence (280 aa):
FNAKRKKKVAEIHQALNSDPTDVVAALRRMAISEGGLLTDEIRRKVWPKLLNVNANDPPPISGKNLRQMSKDYQQVLLDVRRSLRRFPPGMPEEQREGLQEELIDIILLILERNPQLHYYQGYHDIVVTFLLVVGERLATSLVEKLSTHHLRDFMDPTMDNTKHILNYLMPIIDQVNPELHDFMQSAEVGTIFALSWLITWFGHVLSDFRHVVRLYDFFLACHPLMPIYFAAVIVLYREQEVLLDCDCDMMASVHHLLSQIPQDLPYETLISRAGDLFVQFPP

InterPro domains:
  IPR000195 Rab-GAP-TBC domain [PF00566] (63-265)
  IPR000195 Rab-GAP-TBC domain [PS50086] (60-246)
  IPR000195 Rab-GAP-TBC domain [SM00164] (57-269)
  IPR035969 Rab-GAP-TBC domain superfamily [SSF47923] (38-205)
  IPR035969 Rab-GAP-TBC domain superfamily [SSF47923] (186-302)
  IPR045913 GTPase-activating protein TBC20/Gyp8-like [PTHR20913] (26-390)